Protein 1D1Q (pdb70)

Sequence (317 aa):
IEKPKISVAFIALGNFCRSPMAEAIFKHEVEKANLENRFNKIDSFGTSNYHVGESPDHRTVSICKQHGVKINHKGKQIKTKHFDEYDYIIGMDESNINNLKKIQPEGSKAKVCLFGDWNTNDGTVQTIIEDPWYGDIQDFEYNFKQITYFSKQFLKKELEKPKISVAFIALGNFCRSPMAEAIFKHEVEKANLENRFNKIDSFGTSNYHVGESPDHRTVSICKQHGVKINHKGKQIKTKHFDEYDYIIGMDESNINNLKKIQPEGSKAKVCLFGDWNTNDGTVQTIIEDPWYGDIQDFEYNFKQITYFSKQFLKKEL

Solvent-accessible surface area: 15532 Å² total; per-residue (Å²): 152,96,104,59,130,20,2,0,0,0,0,2,81,15,2,32,13,9,0,1,0,0,12,6,0,0,75,44,10,4,69,129,51,114,43,90,94,38,14,94,66,17,24,0,8,0,27,14,89,156,44,81,47,75,58,14,5,135,43,0,52,50,2,0,163,130,69,56,6,163,39,137,16,109,5,72,54,4,102,61,142,22,0,88,72,8,39,22,0,0,0,0,22,100,72,2,13,72,61,0,128,155,66,63,46,178,66,23,116,6,95,22,7,14,0,3,62,3,8,61,115,95,70,59,9,128,41,54,0,125,74,2,108,207,38,76,76,135,61,0,60,80,3,18,96,1,0,25,40,0,0,97,30,0,20,156,39,13,42,184,170,79,108,30,5,0,0,0,0,3,73,14,1,32,8,7,0,1,0,0,10,7,0,0,72,39,18,4,59,118,51,120,44,91,102,52,12,107,107,17,26,0,2,0,26,11,29,119,42,82,45,73,59,10,8,145,65,0,32,32,3,0,119,126,77,59,3,155,26,130,17,104,4,81,55,10,50,31,36,37,0,62,72,4,41,27,0,0,0,0,25,105,68,1,13,70,51,0,140,155,61,43,34,176,86,21,118,7,129,29,7,15,0,4,92,16,14,60,114,96,70,60,8,121,45,57,0,124,73,2,109,205,35,69,72,130,62,0,63,74,4,16,93,1,0,25,41,0,0,105,18,0,18,144,94,61,54

Organism: Saccharomyces cerevisiae (strain ATCC 204508 / S288c) (NCBI:txid559292)

Foldseek 3Di:
DVQAAFAEEEEEAWLAAQFLLLLQLLVVVCVVVVNPVNHDYGYYAYQDCVQAQHAHDVLSVVLCVVVVTDTGDGYHHDAQVCLQVGQEYEYQAVVRLVSCVVRHDPPHRYDYYHLLVLPPPPPPADSHLDDCVPPDSVSSNNSNVVSNRSSVSCVVPPD/DPAAFAEEEEEAWLAQQRQLLLQLLVVVCVVVVNVRNHDYGYYAYQDCNQAQCWHDVLSVVLCVVVVTDTTDGYHHDAQVVLQVGQEYEYQAVVRLVSCVVRHDPPRRYDYYHLLVLPPPPPPADSHLDDCVVHDSVSSNNSNVVSNVSSVSCVVPVD

InterPro domains:
  IPR017867 Protein-tyrosine phosphatase, low molecular weight [PR00719] (10-27)
  IPR017867 Protein-tyrosine phosphatase, low molecular weight [PR00719] (54-70)
  IPR017867 Protein-tyrosine phosphatase, low molecular weight [PR00719] (87-102)
  IPR017867 Protein-tyrosine phosphatase, low molecular weight [PR00719] (110-123)
  IPR017867 Protein-tyrosine phosphatase, low molecular weight [PR00719] (131-146)
  IPR023485 Phosphotyrosine protein phosphatase I [PF01451] (10-158)
  IPR023485 Phosphotyrosine protein phosphatase I [SM00226] (8-159)
  IPR036196 Phosphotyrosine protein phosphatase I superfamily [SSF52788] (6-158)
  IPR050438 Low Molecular Weight Phosphotyrosine Protein Phosphatase [PTHR11717] (1-159)

Secondary structure (DSSP, 8-state):
--SPPEEEEEEESSSSSHHHHHHHHHHHHHHHTT-GGGEEEEEEEESS-TTBTPPPPHHHHHHHHHTT------B-B--GGGGGT-SEEEESSHHHHHHHHHHPPTT-SPEEEEGGGG---SSSS-SS----TTS-HHHHHHHHHHHHHHHHHHHHHH-/--S-EEEEEEESSSSSHHHHHHHHHHHHHHHTT-GGGEEEEEEEESS-TTTTPPPPHHHHHHHHHTT--------B--TTHHHH-SEEEESSHHHHHHHHHHPPTT-S-EEEEGGGG---SSSS-S-----TTS-HHHHHHHHHHHHHHHHHHHHHH-

GO terms:
  GO:0004725 protein tyrosine phosphatase activity (F, IDA)
  GO:0006470 protein dephosphorylation (P, IDA)
  GO:0004725 protein tyrosine phosphatase activity (F, IMP)
  GO:0005634 nucleus (C, HDA)
  GO:0005737 cytoplasm (C, HDA)
  GO:0005737 cytoplasm (C, EXP)

B-factor: mean 19.57, std 9.09, range [7.12, 70.12]

Radius of gyration: 22.22 Å; Cα contacts (8 Å, |Δi|>4): 620; chains: 2; bounding box: 61×37×55 Å

CATH classification: 3.40.50.2300

Nearest PDB structures (foldseek):
  1d2a-assembly2_B  TM=1.002E+00  e=4.976E-33  Saccharomyces cerevisiae
  1d1p-assembly1_A  TM=1.002E+00  e=5.914E-32  Saccharomyces cerevisiae
  7kh8-assembly2_B  TM=9.350E-01  e=1.356E-17  Homo sapiens
  7cuy-assembly2_B  TM=9.555E-01  e=5.142E-17  Drosophila melanogaster
  3js5-assembly1_A  TM=9.525E-01  e=3.850E-15  Entamoeba histolytica HM-1:IMSS

Structure (mmCIF, N/CA/C/O backbone):
data_1D1Q
#
_entry.id   1D1Q
#
_cell.length_a   45.897
_cell.length_b   64.151
_cell.length_c   112.049
_cell.angle_alpha   90.00
_cell.angle_beta   90.00
_cell.angle_gamma   90.00
#
_symmetry.space_group_name_H-M   'P 21 21 21'
#
loop_
_entity.id
_entity.type
_entity.pdbx_description
1 polymer 'TYROSINE PHOSPHATASE (E.C.3.1.3.48)'
2 non-polymer '4-NITROPHENYL PHOSPHATE'
3 non-polymer 'PHOSPHATE ION'
4 non-polymer GLYCEROL
5 water water
#
loop_
_atom_site.group_PDB
_atom_site.id
_atom_site.type_symbol
_atom_site.label_atom_id
_atom_site.label_alt_id
_atom_site.label_comp_id
_atom_site.label_asym_id
_atom_site.label_entity_id
_atom_site.label_seq_id
_atom_site.pdbx_PDB_ins_code
_atom_site.Cartn_x
_atom_site.Cartn_y
_atom_site.Cartn_z
_atom_site.occupancy
_atom_site.B_iso_or_equiv
_atom_site.auth_seq_id
_atom_site.auth_comp_id
_atom_site.auth_asym_id
_atom_site.auth_atom_id
_atom_site.pdbx_PDB_model_num
ATOM 1 N N . ILE A 1 3 ? 35.495 10.690 30.708 1.00 43.72 2 ILE A N 1
ATOM 2 C CA . ILE A 1 3 ? 35.372 9.297 31.233 1.00 38.67 2 ILE A CA 1
ATOM 3 C C . ILE A 1 3 ? 34.914 8.363 30.111 1.00 39.27 2 ILE A C 1
ATOM 4 O O . ILE A 1 3 ? 34.238 8.780 29.157 1.00 40.59 2 ILE A O 1
ATOM 9 N N . GLU A 1 4 ? 35.311 7.100 30.226 1.00 37.20 3 GLU A N 1
ATOM 10 C CA . GLU A 1 4 ? 34.955 6.078 29.257 1.00 34.60 3 GLU A CA 1
ATOM 11 C C . GLU A 1 4 ? 33.668 5.372 29.675 1.00 34.68 3 GLU A C 1
ATOM 12 O O . GLU A 1 4 ? 33.032 4.708 28.862 1.00 36.04 3 GLU A O 1
ATOM 18 N N . LYS A 1 5 ? 33.298 5.513 30.949 1.00 31.36 4 LYS A N 1
ATOM 19 C CA . LYS A 1 5 ? 32.082 4.906 31.497 1.00 31.22 4 LYS A CA 1
ATOM 20 C C . LYS A 1 5 ? 31.182 6.005 32.057 1.00 29.90 4 LYS A C 1
ATOM 21 O O . LYS A 1 5 ? 30.998 6.102 33.274 1.00 27.75 4 LYS A O 1
ATOM 27 N N . PRO A 1 6 ? 30.579 6.828 31.169 1.00 31.17 5 PRO A N 1
ATOM 28 C CA . PRO A 1 6 ? 29.692 7.942 31.545 1.00 29.20 5 PRO A CA 1
ATOM 29 C C . PRO A 1 6 ? 28.419 7.449 32.238 1.00 23.99 5 PRO A C 1
ATOM 30 O O . PRO A 1 6 ? 28.004 6.314 32.024 1.00 24.77 5 PRO A O 1
ATOM 34 N N . LYS A 1 7 ? 27.832 8.274 33.101 1.00 22.38 6 LYS A N 1
ATOM 35 C CA . LYS A 1 7 ? 26.595 7.875 33.769 1.00 15.89 6 LYS A CA 1
ATOM 36 C C . LYS A 1 7 ? 25.503 8.012 32.717 1.00 19.15 6 LYS A C 1
ATOM 37 O O . LYS A 1 7 ? 25.381 9.043 32.062 1.00 22.30 6 LYS A O 1
ATOM 43 N N . ILE A 1 8 ? 24.722 6.958 32.570 1.00 19.11 7 ILE A N 1
ATOM 44 C CA . ILE A 1 8 ? 23.663 6.888 31.578 1.00 19.92 7 ILE A CA 1
ATOM 45 C C . ILE A 1 8 ? 22.310 7.415 32.088 1.00 19.84 7 ILE A C 1
ATOM 46 O O . ILE A 1 8 ? 21.990 7.267 33.265 1.00 17.16 7 ILE A O 1
ATOM 51 N N . SER A 1 9 ? 21.535 8.018 31.185 1.00 14.82 8 SER A N 1
ATOM 52 C CA . SER A 1 9 ? 20.195 8.487 31.500 1.00 15.11 8 SER A CA 1
ATOM 53 C C . SER A 1 9 ? 19.262 7.712 30.553 1.00 16.64 8 SER A C 1
ATOM 54 O O . SER A 1 9 ? 19.482 7.663 29.321 1.00 15.23 8 SER A O 1
ATOM 57 N N . VAL A 1 10 ? 18.229 7.110 31.144 1.00 14.59 9 VAL A N 1
ATOM 58 C CA . VAL A 1 10 ? 17.260 6.309 30.409 1.00 15.95 9 VAL A CA 1
ATOM 59 C C . VAL A 1 10 ? 15.820 6.747 30.713 1.00 16.81 9 VAL A C 1
ATOM 60 O O . VAL A 1 10 ? 15.438 6.948 31.882 1.00 14.50 9 VAL A O 1
ATOM 64 N N . ALA A 1 11 ? 15.024 6.891 29.658 1.00 11.91 10 ALA A N 1
ATOM 65 C CA . ALA A 1 11 ? 13.624 7.262 29.815 1.00 11.46 10 ALA A CA 1
ATOM 66 C C . ALA A 1 11 ? 12.767 6.192 29.104 1.00 12.31 10 ALA A C 1
ATOM 67 O O . ALA A 1 11 ? 12.974 5.890 27.898 1.00 13.05 10 ALA A O 1
ATOM 69 N N . PHE A 1 12 ? 11.828 5.593 29.844 1.00 11.47 11 PHE A N 1
ATOM 70 C CA . PHE A 1 12 ? 10.931 4.576 29.274 1.00 11.31 11 PHE A CA 1
ATOM 71 C C . PHE A 1 12 ? 9.624 5.265 28.852 1.00 12.85 11 PHE A C 1
ATOM 72 O O . PHE A 1 12 ? 9.030 6.039 29.617 1.00 9.96 11 PHE A O 1
ATOM 80 N N . ILE A 1 13 ? 9.177 4.971 27.635 1.00 9.89 12 ILE A N 1
ATOM 81 C CA . ILE A 1 13 ? 8.011 5.633 27.081 1.00 10.96 12 ILE A CA 1
ATOM 82 C C . ILE A 1 13 ? 6.885 4.701 26.661 1.00 8.87 12 ILE A C 1
ATOM 83 O O . ILE A 1 13 ? 7.113 3.663 26.039 1.00 11.53 12 ILE A O 1
ATOM 88 N N . ALA A 1 14 ? 5.657 5.083 26.986 1.00 10.19 13 ALA A N 1
ATOM 89 C CA . ALA A 1 14 ? 4.529 4.322 26.469 1.00 9.47 13 ALA A CA 1
ATOM 90 C C . ALA A 1 14 ? 3.501 5.394 26.047 1.00 11.27 13 ALA A C 1
ATOM 91 O O . ALA A 1 14 ? 3.870 6.553 25.786 1.00 10.85 13 ALA A O 1
ATOM 93 N N . LEU A 1 15 ? 2.222 5.046 25.954 1.00 11.37 14 LEU A N 1
ATOM 94 C CA . LEU A 1 15 ? 1.252 6.072 25.532 1.00 12.31 14 LEU A CA 1
ATOM 95 C C . LEU A 1 15 ? 0.775 6.913 26.727 1.00 14.02 14 LEU A C 1
ATOM 96 O O . LEU A 1 15 ? 0.911 8.139 26.720 1.00 13.49 14 LEU A O 1
ATOM 101 N N . GLY A 1 16 ? 0.241 6.251 27.759 1.00 12.87 15 GLY A N 1
ATOM 102 C CA . GLY A 1 16 ? -0.250 6.999 28.897 1.00 13.05 15 GLY A CA 1
ATOM 103 C C . GLY A 1 16 ? 0.678 7.204 30.091 1.00 13.67 15 GLY A C 1
ATOM 104 O O . GLY A 1 16 ? 0.364 8.062 30.917 1.00 14.18 15 GLY A O 1
ATOM 105 N N . ASN A 1 17 ? 1.815 6.484 30.171 1.00 12.92 16 ASN A N 1
ATOM 106 C CA . ASN A 1 17 ? 2.701 6.559 31.355 1.00 14.35 16 ASN A CA 1
ATOM 107 C C . ASN A 1 17 ? 1.787 6.204 32.538 1.00 13.06 16 ASN A C 1
ATOM 108 O O . ASN A 1 17 ? 1.728 6.920 33.551 1.00 10.14 16 ASN A O 1
ATOM 113 N N . PHE A 1 18 ? 1.085 5.082 32.393 1.00 10.77 17 PHE A N 1
ATOM 114 C CA . PHE A 1 18 ? 0.072 4.645 33.355 1.00 14.51 17 PHE A CA 1
ATOM 115 C C . PHE A 1 18 ? 0.162 3.136 33.581 1.00 13.81 17 PHE A C 1
ATOM 116 O O . PHE A 1 18 ? 0.095 2.687 34.717 1.00 15.47 17 PHE A O 1
ATOM 124 N N . CYS A 1 19 ? 0.307 2.355 32.505 1.00 12.28 18 CYS A N 1
ATOM 125 C CA . CYS A 1 19 ? 0.421 0.905 32.660 1.00 10.61 18 CYS A CA 1
ATOM 126 C C . CYS A 1 19 ? 1.860 0.437 32.469 1.00 11.53 18 CYS A C 1
ATOM 127 O O . CYS A 1 19 ? 2.562 0.134 33.418 1.00 10.57 18 CYS A O 1
ATOM 130 N N . ARG A 1 20 ? 2.316 0.419 31.230 1.00 8.41 19 ARG A N 1
ATOM 131 C CA . ARG A 1 20 ? 3.643 -0.129 30.980 1.00 10.54 19 ARG A CA 1
ATOM 132 C C . ARG A 1 20 ? 4.881 0.683 31.365 1.00 9.73 19 ARG A C 1
ATOM 133 O O . ARG A 1 20 ? 5.812 0.125 31.986 1.00 11.96 19 ARG A O 1
ATOM 141 N N . SER A 1 21 ? 4.938 1.964 30.999 1.00 8.70 20 SER A N 1
ATOM 142 C CA . SER A 1 21 ? 6.183 2.665 31.271 1.00 10.51 20 SER A CA 1
ATOM 143 C C . SER A 1 21 ? 6.514 2.839 32.765 1.00 11.35 20 SER A C 1
ATOM 144 O O . SER A 1 21 ? 7.698 2.749 33.131 1.00 8.59 20 SER A O 1
ATOM 147 N N . PRO A 1 22 ? 5.510 3.110 33.630 1.00 11.18 21 PRO A N 1
ATOM 148 C CA . PRO A 1 22 ? 5.851 3.232 35.064 1.00 10.16 21 PRO A CA 1
ATOM 149 C C . PRO A 1 22 ? 6.393 1.855 35.541 1.00 8.47 21 PRO A C 1
ATOM 150 O O . PRO A 1 22 ? 7.297 1.779 36.387 1.00 9.03 21 PRO A O 1
ATOM 154 N N . MET A 1 23 ? 5.837 0.764 35.005 1.00 8.59 22 MET A N 1
ATOM 155 C CA . MET A 1 23 ? 6.331 -0.567 35.366 1.00 10.31 22 MET A CA 1
ATOM 156 C C . MET A 1 23 ? 7.780 -0.763 34.868 1.00 12.56 22 MET A C 1
ATOM 157 O O . MET A 1 23 ? 8.629 -1.331 35.572 1.00 9.91 22 MET A O 1
ATOM 162 N N . ALA A 1 24 ? 8.051 -0.306 33.646 1.00 9.56 23 ALA A N 1
ATOM 163 C CA . ALA A 1 24 ? 9.392 -0.430 33.082 1.00 10.11 23 ALA A CA 1
ATOM 164 C C . ALA A 1 24 ? 10.401 0.326 33.963 1.00 9.24 23 ALA A C 1
ATOM 165 O O . ALA A 1 24 ? 11.461 -0.203 34.295 1.00 11.41 23 ALA A O 1
ATOM 167 N N . GLU A 1 25 ? 10.073 1.562 34.344 1.00 10.71 24 GLU A N 1
ATOM 168 C CA . GLU A 1 25 ? 10.946 2.358 35.192 1.00 11.73 24 GLU A CA 1
ATOM 169 C C . GLU A 1 25 ? 11.175 1.655 36.538 1.00 10.57 24 GLU A C 1
ATOM 170 O O . GLU A 1 25 ? 12.323 1.523 36.989 1.00 11.25 24 GLU A O 1
ATOM 176 N N . ALA A 1 26 ? 10.085 1.203 37.166 1.00 11.05 25 ALA A N 1
ATOM 177 C CA . ALA A 1 26 ? 10.163 0.548 38.484 1.00 12.49 25 ALA A CA 1
ATOM 178 C C . ALA A 1 26 ? 11.037 -0.704 38.440 1.00 12.87 25 ALA A C 1
ATOM 179 O O . ALA A 1 26 ? 11.946 -0.904 39.281 1.00 11.84 25 ALA A O 1
ATOM 181 N N . ILE A 1 27 ? 10.779 -1.548 37.455 1.00 10.48 26 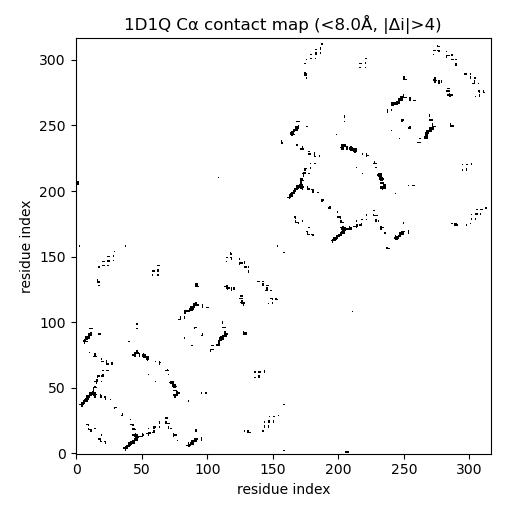ILE A N 1
ATOM 182 C CA . ILE A 1 27 ? 11.553 -2.779 37.329 1.00 13.60 26 ILE A CA 1
ATOM 183 C C . ILE A 1 27 ? 13.014 -2.487 36.994 1.00 11.71 26 ILE A C 1
ATOM 184 O O . ILE A 1 27 ? 13.929 -3.103 37.559 1.00 12.11 26 ILE A O 1
ATOM 189 N N . PHE A 1 28 ? 13.252 -1.560 36.070 1.00 12.44 27 PHE A N 1
ATOM 190 C CA . PHE A 1 28 ? 14.641 -1.269 35.689 1.00 11.54 27 PHE A CA 1
ATOM 191 C C . PHE A 1 28 ? 15.440 -0.744 36.909 1.00 12.79 27 PHE A C 1
ATOM 192 O O . PHE A 1 28 ? 16.586 -1.154 37.152 1.00 11.10 27 PHE A O 1
ATOM 200 N N . LYS A 1 29 ? 14.839 0.153 37.682 1.00 12.15 28 LYS A N 1
ATOM 201 C CA . LYS A 1 29 ? 15.528 0.677 38.873 1.00 13.24 28 LYS A CA 1
ATOM 202 C C . LYS A 1 29 ? 15.820 -0.471 39.821 1.00 14.32 28 LYS A C 1
ATOM 203 O O . LYS A 1 29 ? 16.899 -0.548 40.394 1.00 15.98 28 LYS A O 1
ATOM 209 N N . HIS A 1 30 ? 14.843 -1.361 39.983 1.00 12.85 29 HIS A N 1
ATOM 210 C CA . HIS A 1 30 ? 14.969 -2.538 40.851 1.00 15.28 29 HIS A CA 1
ATOM 211 C C . HIS A 1 30 ? 16.152 -3.408 40.376 1.00 13.96 29 HIS A C 1
ATOM 212 O O . HIS A 1 30 ? 16.964 -3.833 41.190 1.00 15.63 29 HIS A O 1
ATOM 219 N N . GLU A 1 31 ? 16.255 -3.673 39.070 1.00 10.09 30 GLU A N 1
ATOM 220 C CA . GLU A 1 31 ? 17.364 -4.483 38.550 1.00 12.80 30 GLU A CA 1
ATOM 221 C C . GLU A 1 31 ? 18.722 -3.787 38.697 1.00 15.80 30 GLU A C 1
ATOM 222 O O . GLU A 1 31 ? 19.751 -4.446 38.901 1.00 17.59 30 GLU A O 1
ATOM 228 N N . VAL A 1 32 ? 18.738 -2.463 38.579 1.00 15.57 31 VAL A N 1
ATOM 229 C CA . VAL A 1 32 ? 19.986 -1.705 38.731 1.00 15.31 31 VAL A CA 1
ATOM 230 C C . VAL A 1 32 ? 20.451 -1.866 40.192 1.00 15.85 31 VAL A C 1
ATOM 231 O O . VAL A 1 32 ? 21.624 -2.136 40.475 1.00 14.36 31 VAL A O 1
ATOM 235 N N . GLU A 1 33 ? 19.507 -1.748 41.115 1.00 15.72 32 GLU A N 1
ATOM 236 C CA . GLU A 1 33 ? 19.861 -1.868 42.527 1.00 18.37 32 GLU A CA 1
ATOM 237 C C . GLU A 1 33 ? 20.332 -3.271 42.870 1.00 20.08 32 GLU A C 1
ATOM 238 O O . GLU A 1 33 ? 21.314 -3.436 43.600 1.00 19.72 32 GLU A O 1
ATOM 244 N N . LYS A 1 34 ? 19.638 -4.287 42.363 1.00 17.56 33 LYS A N 1
ATOM 245 C CA . LYS A 1 34 ? 20.010 -5.669 42.656 1.00 22.50 33 LYS A CA 1
ATOM 246 C C . LYS A 1 34 ? 21.404 -5.972 42.154 1.00 22.46 33 LYS A C 1
ATOM 247 O O . LYS A 1 34 ? 22.118 -6.749 42.766 1.00 22.64 33 LYS A O 1
ATOM 253 N N . ALA A 1 35 ? 21.787 -5.357 41.035 1.00 20.29 34 ALA A N 1
ATOM 254 C CA . ALA A 1 35 ? 23.102 -5.606 40.455 1.00 18.41 34 ALA A CA 1
ATOM 255 C C . ALA A 1 35 ? 24.167 -4.616 40.944 1.00 17.31 34 ALA A C 1
ATOM 256 O O . ALA A 1 35 ? 25.298 -4.637 40.454 1.00 23.38 34 ALA A O 1
ATOM 258 N N . ASN A 1 36 ? 23.802 -3.758 41.885 1.00 17.46 35 ASN A N 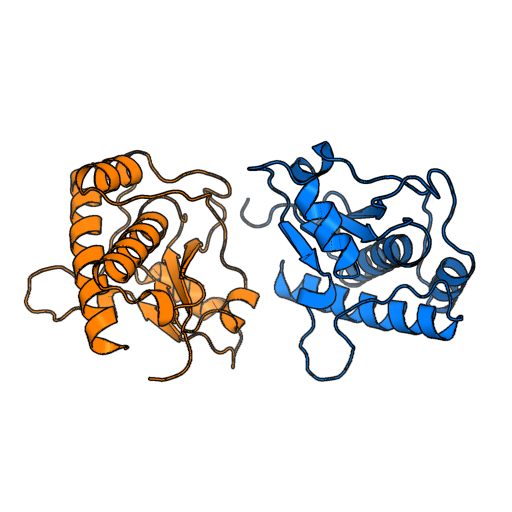1
ATOM 259 C CA . ASN A 1 36 ? 24.720 -2.761 42.427 1.00 21.49 35 ASN A CA 1
ATOM 260 C C . ASN A 1 36 ? 25.298 -1.860 41.321 1.00 22.16 35 ASN A C 1
ATOM 261 O O . ASN A 1 36 ? 26.483 -1.505 41.355 1.00 20.00 35 ASN A O 1
ATOM 266 N N . LEU A 1 37 ? 24.457 -1.479 40.352 1.00 19.20 36 LEU A N 1
ATOM 267 C CA . LEU A 1 37 ? 24.897 -0.617 39.250 1.00 17.90 36 LEU A CA 1
ATOM 268 C C . LEU A 1 37 ? 24.430 0.845 39.309 1.00 17.67 36 LEU A C 1
ATOM 269 O O . LEU A 1 37 ? 24.459 1.543 38.288 1.00 15.12 36 LEU A O 1
ATOM 274 N N . GLU A 1 38 ? 24.011 1.312 40.490 1.00 16.90 37 GLU A N 1
ATOM 275 C CA . GLU A 1 38 ? 23.540 2.706 40.650 1.00 17.71 37 GLU A CA 1
ATOM 276 C C . GLU A 1 38 ? 24.524 3.748 40.109 1.00 21.48 37 GLU A C 1
ATOM 277 O O . GLU A 1 38 ? 24.134 4.747 39.479 1.00 19.34 37 GLU A O 1
ATOM 283 N N . ASN A 1 39 ? 25.806 3.510 40.361 1.00 18.74 38 ASN A N 1
ATOM 284 C CA . ASN A 1 39 ? 26.885 4.400 39.926 1.00 24.26 38 ASN A CA 1
ATOM 285 C C . ASN A 1 39 ? 26.944 4.604 38.395 1.00 21.41 38 ASN A C 1
ATOM 286 O O . ASN A 1 39 ? 27.581 5.543 37.934 1.00 22.54 38 ASN A O 1
ATOM 291 N N . ARG A 1 40 ? 26.318 3.715 37.617 1.00 18.59 39 ARG A N 1
ATOM 292 C CA . ARG A 1 40 ? 26.346 3.808 36.157 1.00 20.55 39 ARG A CA 1
ATOM 293 C C . ARG A 1 40 ? 25.180 4.615 35.590 1.00 20.33 39 ARG A C 1
ATOM 294 O O . ARG A 1 40 ? 25.086 4.816 34.372 1.00 19.45 39 ARG A O 1
ATOM 302 N N . PHE A 1 41 ? 24.304 5.092 36.464 1.00 18.53 40 PHE A N 1
ATOM 303 C CA . PHE A 1 41 ? 23.136 5.842 36.002 1.00 20.54 40 PHE A CA 1
ATOM 304 C C . PHE A 1 41 ? 22.927 7.199 36.636 1.00 21.21 40 PHE A C 1
ATOM 305 O O . PHE A 1 41 ? 23.098 7.371 37.840 1.00 18.64 40 PHE A O 1
ATOM 313 N N . ASN A 1 42 ? 22.544 8.152 35.791 1.00 16.52 41 ASN A N 1
ATOM 314 C CA . ASN A 1 42 ? 22.233 9.499 36.221 1.00 19.66 41 ASN A CA 1
ATOM 315 C C . ASN A 1 42 ? 20.713 9.463 36.480 1.00 21.33 41 ASN A C 1
ATOM 316 O O . ASN A 1 42 ? 20.273 9.281 37.617 1.00 25.29 41 ASN A O 1
ATOM 321 N N . LYS A 1 43 ? 19.911 9.578 35.424 1.00 17.57 42 LYS A N 1
ATOM 322 C CA . LYS A 1 43 ? 18.454 9.577 35.561 1.00 18.13 42 LYS A CA 1
ATOM 323 C C . LYS A 1 43 ? 17.823 8.311 34.937 1.00 16.91 42 LYS A C 1
ATOM 324 O O . LYS A 1 43 ? 18.279 7.838 33.882 1.00 14.83 42 LYS A O 1
ATOM 330 N N . ILE A 1 44 ? 16.787 7.787 35.601 1.00 13.95 43 ILE A N 1
ATOM 331 C CA . ILE A 1 44 ? 15.994 6.677 35.087 1.00 14.34 43 ILE A CA 1
ATOM 332 C C . ILE A 1 44 ? 14.565 7.155 35.305 1.00 15.42 43 ILE A C 1
ATOM 333 O O . ILE A 1 44 ? 14.131 7.369 36.443 1.00 15.47 43 ILE A O 1
ATOM 338 N N . ASP A 1 45 ? 13.825 7.327 34.215 1.00 11.43 44 ASP A N 1
ATOM 339 C CA . ASP A 1 45 ? 12.475 7.859 34.334 1.00 12.62 44 ASP A CA 1
ATOM 340 C C . ASP A 1 45 ? 11.490 7.173 33.414 1.00 12.99 44 ASP A C 1
ATOM 341 O O . ASP A 1 45 ? 11.875 6.394 32.555 1.00 11.03 44 ASP A O 1
ATOM 346 N N . SER A 1 46 ? 10.215 7.513 33.590 1.00 11.61 45 SER A N 1
ATOM 347 C CA . SER A 1 46 ? 9.192 7.035 32.666 1.00 12.68 45 SER A CA 1
ATOM 348 C C . SER A 1 46 ? 8.274 8.227 32.312 1.00 12.83 45 SER A C 1
ATOM 349 O O . SER A 1 46 ? 8.064 9.162 33.114 1.00 12.25 45 SER A O 1
ATOM 352 N N . PHE A 1 47 ? 7.765 8.181 31.082 1.00 11.87 46 PHE A N 1
ATOM 353 C CA . PHE A 1 47 ? 6.905 9.213 30.524 1.00 9.76 46 PHE A CA 1
ATOM 354 C C . PHE A 1 47 ? 5.895 8.576 29.570 1.00 12.38 46 PHE A C 1
ATOM 355 O O . PHE A 1 47 ? 5.937 7.365 29.283 1.00 12.12 46 PHE A O 1
ATOM 363 N N . GLY A 1 48 ? 5.024 9.427 29.025 1.00 11.09 47 GLY A N 1
ATOM 364 C CA . GLY A 1 48 ? 4.068 8.952 28.038 1.00 9.73 47 GLY A CA 1
ATOM 365 C C . GLY A 1 48 ? 4.108 9.934 26.878 1.00 12.00 47 GLY A C 1
ATOM 366 O O . GLY A 1 48 ? 4.548 11.088 27.037 1.00 13.33 47 GLY A O 1
ATOM 367 N N . THR A 1 49 ? 3.683 9.513 25.702 1.00 10.55 48 THR A N 1
ATOM 368 C CA . THR A 1 49 ? 3.655 10.459 24.583 1.00 13.11 48 THR A CA 1
ATOM 369 C C . THR A 1 49 ? 2.459 11.401 24.794 1.00 11.85 48 THR A C 1
ATOM 370 O O . THR A 1 49 ? 2.495 12.559 24.411 1.00 14.12 48 THR A O 1
ATOM 374 N N . SER A 1 50 ? 1.405 10.899 25.429 1.00 12.67 49 SER A N 1
ATOM 375 C CA . SER A 1 50 ? 0.194 11.693 25.683 1.00 17.02 49 SER A CA 1
ATOM 376 C C . SER A 1 50 ? 0.223 12.335 27.063 1.00 19.05 49 SER A C 1
ATOM 377 O O . SER A 1 50 ? 1.095 12.041 27.880 1.00 17.99 49 SER A O 1
ATOM 380 N N . ASN A 1 51 ? -0.736 13.207 27.336 1.00 16.31 50 ASN A N 1
ATOM 381 C CA . ASN A 1 51 ? -0.800 13.823 28.669 1.00 16.23 50 ASN A CA 1
ATOM 382 C C . ASN A 1 51 ? -2.053 13.321 29.384 1.00 15.01 50 ASN A C 1
ATOM 383 O O . ASN A 1 51 ? -2.468 13.896 30.404 1.00 14.88 50 ASN A O 1
ATOM 388 N N . TYR A 1 52 ? -2.648 12.240 28.863 1.00 15.61 51 TYR A N 1
ATOM 389 C CA . TYR A 1 52 ? -3.891 11.675 29.436 1.00 16.32 51 TYR A CA 1
ATOM 390 C C . TYR A 1 52 ? -3.882 11.259 30.912 1.00 18.14 51 TYR A C 1
ATOM 391 O O . TYR A 1 52 ? -4.941 11.230 31.547 1.00 21.68 51 TYR A O 1
ATOM 400 N N . HIS A 1 53 ? -2.710 10.955 31.465 1.00 15.07 52 HIS A N 1
ATOM 401 C CA . HIS A 1 53 ? -2.625 10.541 32.858 1.00 15.53 52 HIS A CA 1
ATOM 402 C C . HIS A 1 53 ? -1.599 11.356 33.632 1.00 14.20 52 HIS A C 1
ATOM 403 O O . HIS A 1 53 ? -1.047 10.912 34.638 1.00 13.67 52 HIS A O 1
ATOM 410 N N . VAL A 1 54 ? -1.351 12.573 33.158 1.00 14.06 53 VAL A N 1
ATOM 411 C CA . VAL A 1 54 ? -0.395 13.440 33.808 1.00 15.67 53 VAL A CA 1
ATOM 412 C C . VAL A 1 54 ? -0.826 13.707 35.244 1.00 17.72 53 VAL A C 1
ATOM 413 O O . VAL A 1 54 ? -1.969 14.066 35.503 1.00 16.21 53 VAL A O 1
ATOM 417 N N . GLY A 1 55 ? 0.099 13.507 36.179 1.00 18.07 54 GLY A N 1
ATOM 418 C CA . GLY A 1 55 ? -0.198 13.750 37.573 1.00 17.55 54 GLY A CA 1
ATOM 419 C C . GLY A 1 55 ? -0.802 12.579 38.331 1.00 19.46 54 GLY A C 1
ATOM 420 O O . GLY A 1 55 ? -0.918 12.629 39.565 1.00 22.65 54 GLY A O 1
ATOM 421 N N . GLU A 1 56 ? -1.144 11.508 37.625 1.00 18.87 55 GLU A N 1
ATOM 422 C CA . GLU A 1 56 ? -1.766 10.330 38.256 1.00 18.56 55 GLU A CA 1
ATOM 423 C C . GLU A 1 56 ? -0.803 9.226 38.609 1.00 17.91 55 GLU A C 1
ATOM 424 O O . GLU A 1 56 ? 0.222 9.058 37.934 1.00 14.37 55 GLU A O 1
ATOM 430 N N . SER A 1 57 ? -1.143 8.473 39.664 1.00 16.52 56 SER A N 1
ATOM 431 C CA . SER A 1 57 ? -0.334 7.325 40.064 1.00 21.04 56 SER A CA 1
ATOM 432 C C . SER A 1 57 ? -0.615 6.241 39.001 1.00 18.44 56 SER A C 1
ATOM 433 O O . SER A 1 57 ? -1.623 6.306 38.290 1.00 15.93 56 SER A O 1
ATOM 436 N N . PRO A 1 58 ? 0.261 5.232 38.882 1.00 17.74 57 PRO A N 1
ATOM 437 C CA . PRO A 1 58 ? 0.049 4.178 37.871 1.00 15.44 57 PRO A CA 1
ATOM 438 C C . PRO A 1 58 ? -1.237 3.362 38.048 1.00 15.12 57 PRO A C 1
ATOM 439 O O . PRO A 1 58 ? -1.855 3.347 39.138 1.00 14.88 57 PRO A O 1
ATOM 443 N N . ASP A 1 59 ? -1.616 2.680 36.975 1.00 12.51 58 ASP A N 1
ATOM 444 C CA . ASP A 1 59 ? -2.798 1.823 36.955 1.00 13.79 58 ASP A CA 1
ATOM 445 C C . ASP A 1 59 ? -2.699 0.841 38.139 1.00 15.75 58 ASP A C 1
ATOM 446 O O . ASP A 1 59 ? -1.623 0.263 38.404 1.00 13.75 58 ASP A O 1
ATOM 451 N N . HIS A 1 60 ? -3.813 0.657 38.846 1.00 14.06 59 HIS A N 1
ATOM 452 C CA . HIS A 1 60 ? -3.806 -0.246 40.008 1.00 14.46 59 HIS A CA 1
ATOM 453 C C . HIS A 1 60 ? -3.257 -1.656 39.686 1.00 12.89 59 HIS A C 1
ATOM 454 O O . HIS A 1 60 ? -2.635 -2.297 40.546 1.00 14.61 59 HIS A O 1
ATOM 461 N N . ARG A 1 61 ? -3.434 -2.128 38.444 1.00 12.51 60 ARG A N 1
ATOM 462 C CA . ARG A 1 61 ? -2.935 -3.467 38.081 1.00 12.12 60 ARG A CA 1
ATOM 463 C C . ARG A 1 61 ? -1.398 -3.490 38.001 1.00 13.96 60 ARG A C 1
ATOM 464 O O . ARG A 1 61 ? -0.765 -4.476 38.407 1.00 10.92 60 ARG A O 1
ATOM 472 N N . THR A 1 62 ? -0.799 -2.408 37.491 1.00 11.78 61 THR A N 1
ATOM 473 C CA . THR A 1 62 ? 0.658 -2.311 37.432 1.00 12.71 61 THR A CA 1
ATOM 474 C C . THR A 1 62 ? 1.220 -2.262 38.864 1.00 15.93 61 THR A C 1
ATOM 475 O O . THR A 1 62 ? 2.223 -2.915 39.173 1.00 11.45 61 THR A O 1
ATOM 479 N N . VAL A 1 63 ? 0.554 -1.494 39.733 1.00 13.76 62 VAL A N 1
ATOM 480 C CA . VAL A 1 63 ? 0.971 -1.387 41.119 1.00 14.50 62 VAL A CA 1
ATOM 481 C C . VAL A 1 63 ? 0.835 -2.736 41.826 1.00 13.73 62 VAL A C 1
ATOM 482 O O . VAL A 1 63 ? 1.740 -3.161 42.561 1.00 13.52 62 VAL A O 1
ATOM 486 N N . SER A 1 64 ? -0.289 -3.420 41.602 1.00 12.78 63 SER A N 1
ATOM 487 C CA . SER A 1 64 ? -0.493 -4.729 42.226 1.00 13.99 63 SER A CA 1
ATOM 488 C C . SER A 1 64 ? 0.571 -5.743 41.778 1.00 16.62 63 SER A C 1
ATOM 489 O O . SER A 1 64 ? 1.081 -6.517 42.605 1.00 12.16 63 SER A O 1
ATOM 492 N N . ILE A 1 65 ? 0.906 -5.747 40.479 1.00 11.70 64 ILE A N 1
ATOM 493 C CA . ILE A 1 65 ? 1.923 -6.679 39.976 1.00 11.43 64 ILE A CA 1
ATOM 494 C C . ILE A 1 65 ? 3.287 -6.361 40.610 1.00 12.41 64 ILE A C 1
ATOM 495 O O . ILE A 1 65 ? 3.996 -7.262 41.064 1.00 12.14 64 ILE A O 1
ATOM 500 N N . CYS A 1 66 ? 3.649 -5.083 40.649 1.00 11.01 65 CYS A N 1
ATOM 501 C CA . CYS A 1 66 ? 4.923 -4.691 41.249 1.00 11.85 65 CYS A CA 1
ATOM 502 C C . CYS A 1 66 ? 4.988 -5.136 42.710 1.00 11.42 65 CYS A C 1
ATOM 503 O O . CYS A 1 66 ? 5.965 -5.717 43.136 1.00 10.47 65 CYS A O 1
ATOM 506 N N . LYS A 1 67 ? 3.921 -4.875 43.460 1.00 11.47 66 LYS A N 1
ATOM 507 C CA . LYS A 1 67 ? 3.857 -5.267 44.869 1.00 13.79 66 LYS A CA 1
ATOM 508 C C . LYS A 1 67 ? 3.985 -6.796 45.021 1.00 13.74 66 LYS A C 1
ATOM 509 O O . LYS A 1 67 ? 4.667 -7.289 45.934 1.00 13.42 66 LYS A O 1
ATOM 515 N N . GLN A 1 68 ? 3.335 -7.550 44.132 1.00 12.66 67 GLN A N 1
ATOM 516 C CA . GLN A 1 68 ? 3.394 -9.013 44.196 1.00 14.97 67 GLN A CA 1
ATOM 517 C C . GLN A 1 68 ? 4.842 -9.511 44.047 1.00 15.36 67 GLN A C 1
ATOM 518 O O . GLN A 1 68 ? 5.222 -10.517 44.654 1.00 17.30 67 GLN A O 1
ATOM 524 N N . HIS A 1 69 ? 5.660 -8.798 43.273 1.00 11.20 68 HIS A N 1
ATOM 525 C CA . HIS A 1 69 ? 7.055 -9.202 43.034 1.00 10.70 68 HIS A CA 1
ATOM 526 C C . HIS A 1 69 ? 8.038 -8.477 43.995 1.00 14.07 68 HIS A C 1
ATOM 527 O O . HIS A 1 69 ? 9.247 -8.626 43.874 1.00 12.93 68 HIS A O 1
ATOM 534 N N . GLY A 1 70 ? 7.516 -7.685 44.930 1.00 12.63 69 GLY A N 1
ATOM 535 C CA . GLY A 1 70 ? 8.395 -6.972 45.843 1.00 14.62 69 GLY A CA 1
ATOM 536 C C . GLY A 1 70 ? 9.161 -5.833 45.170 1.00 17.78 69 GLY A C 1
ATOM 537 O O . GLY A 1 70 ? 10.275 -5.485 45.576 1.00 17.48 69 GLY A O 1
ATOM 538 N N . VAL A 1 71 ? 8.578 -5.255 44.123 1.00 14.66 70 VAL A N 1
ATOM 539 C CA . VAL A 1 71 ? 9.212 -4.144 43.402 1.00 14.52 70 VAL A CA 1
ATOM 540 C C . VAL A 1 71 ? 8.542 -2.809 43.775 1.00 12.55 70 VAL A C 1
ATOM 541 O O . VAL A 1 71 ? 7.329 -2.636 43.566 1.00 11.26 70 VAL A O 1
ATOM 545 N N . LYS A 1 72 ? 9.327 -1.898 44.368 1.00 14.37 71 LYS A N 1
ATOM 546 C CA . LYS A 1 72 ? 8.848 -0.562 44.751 1.00 17.42 71 LYS A CA 1
ATOM 547 C C . LYS A 1 72 ? 8.471 0.254 43.503 1.00 16.67 71 LYS A C 1
ATOM 548 O O . LYS A 1 72 ? 9.190 0.232 42.494 1.00 14.95 71 LYS A O 1
ATOM 554 N N . ILE A 1 73 ? 7.367 0.984 43.599 1.00 14.85 72 ILE A N 1
ATOM 555 C CA . ILE A 1 73 ? 6.913 1.844 42.504 1.00 14.63 72 ILE A CA 1
ATOM 556 C C . ILE A 1 73 ? 6.255 3.094 43.079 1.00 17.33 72 ILE A C 1
ATOM 557 O O . ILE A 1 73 ? 5.375 3.001 43.951 1.00 17.11 72 ILE A O 1
ATOM 562 N N . ASN A 1 74 ? 6.698 4.264 42.631 1.00 13.61 73 ASN A N 1
ATOM 563 C CA . ASN A 1 74 ? 6.133 5.536 43.130 1.00 15.05 73 ASN A CA 1
ATOM 564 C C . ASN A 1 74 ? 6.312 6.453 41.963 1.00 16.36 73 ASN A C 1
ATOM 565 O O . ASN A 1 74 ? 7.458 6.75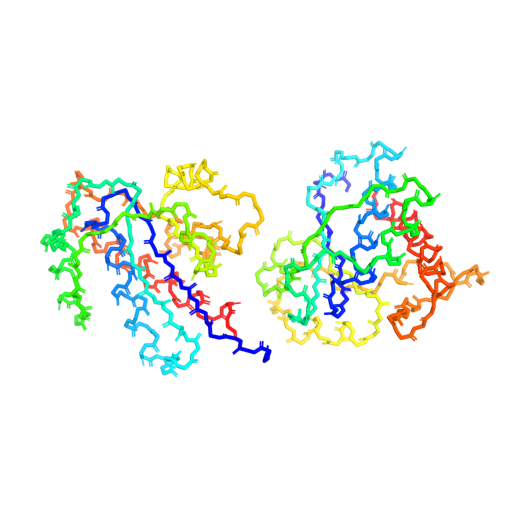3 41.616 1.00 18.20 73 ASN A O 1
ATOM 570 N N . HIS A 1 75 ? 5.207 6.881 41.348 1.00 17.97 74 HIS A N 1
ATOM 571 C CA . HIS A 1 75 ? 5.295 7.697 40.126 1.00 16.53 74 HIS A CA 1
ATOM 572 C C . HIS A 1 75 ? 4.034 8.504 39.843 1.00 15.43 74 HIS A C 1
ATOM 573 O O . HIS A 1 75 ? 2.931 8.086 40.181 1.00 15.88 74 HIS A O 1
ATOM 580 N N . LYS A 1 76 ? 4.209 9.656 39.213 1.00 12.88 75 LYS A N 1
ATOM 581 C CA . LYS A 1 76 ? 3.083 10.490 38.801 1.00 16.35 75 LYS A CA 1
ATOM 582 C C . LYS A 1 76 ? 3.268 10.666 37.298 1.00 13.24 75 LYS A C 1
ATOM 583 O O . LYS A 1 76 ? 4.368 10.974 36.837 1.00 14.04 75 LYS A O 1
ATOM 589 N N . GLY A 1 77 ? 2.206 10.437 36.546 1.00 12.51 76 GLY A N 1
ATOM 590 C CA . GLY A 1 77 ? 2.284 10.571 35.103 1.00 14.75 76 GLY A CA 1
ATOM 591 C C . GLY A 1 77 ? 2.920 11.846 34.593 1.00 14.97 76 GLY A C 1
ATOM 592 O O . GLY A 1 77 ? 2.682 12.938 35.109 1.00 12.45 76 GLY A O 1
ATOM 593 N N . LYS A 1 78 ? 3.763 11.714 33.574 1.00 14.81 77 LYS A N 1
ATOM 594 C CA . LYS A 1 78 ? 4.371 12.892 32.953 1.00 14.92 77 LYS A CA 1
ATOM 595 C C . LYS A 1 78 ? 4.573 12.631 31.460 1.00 13.69 77 LYS A C 1
ATOM 596 O O . LYS A 1 78 ? 4.767 11.487 31.041 1.00 10.45 77 LYS A O 1
ATOM 602 N N . GLN A 1 79 ? 4.546 13.710 30.683 1.00 13.55 78 GLN A N 1
ATOM 603 C CA . GLN A 1 79 ? 4.643 13.650 29.231 1.00 14.92 78 GLN A CA 1
ATOM 604 C C . GLN A 1 79 ? 6.041 13.909 28.658 1.00 15.40 78 GLN A C 1
ATOM 605 O O . GLN A 1 79 ? 6.686 14.878 29.031 1.00 17.13 78 GLN A O 1
ATOM 611 N N . ILE A 1 80 ? 6.498 13.054 27.742 1.00 16.76 79 ILE A N 1
ATOM 612 C CA . ILE A 1 80 ? 7.812 13.254 27.111 1.00 17.21 79 ILE A CA 1
ATOM 613 C C . ILE A 1 80 ? 7.711 14.425 26.129 1.00 17.45 79 ILE A C 1
ATOM 614 O O . ILE A 1 80 ? 6.696 14.578 25.442 1.00 17.04 79 ILE A O 1
ATOM 619 N N . LYS A 1 81 ? 8.766 15.247 26.081 1.00 14.90 80 LYS A N 1
ATOM 620 C CA . LYS A 1 81 ? 8.808 16.427 25.210 1.00 16.52 80 LYS A CA 1
ATOM 621 C C . LYS A 1 81 ? 10.043 16.455 24.333 1.00 13.57 80 LYS A C 1
ATOM 622 O O . LYS A 1 81 ? 11.049 15.808 24.615 1.00 14.64 80 LYS A O 1
ATOM 628 N N . THR A 1 82 ? 9.985 17.247 23.280 1.00 20.22 81 THR A N 1
ATOM 629 C CA . THR A 1 82 ? 11.114 17.342 22.377 1.00 17.35 81 THR A CA 1
ATOM 630 C C . THR A 1 82 ? 12.409 17.704 23.090 1.00 12.81 81 THR A C 1
ATOM 631 O O . THR A 1 82 ? 13.453 17.161 22.760 1.00 15.53 81 THR A O 1
ATOM 635 N N . LYS A 1 83 ? 12.341 18.572 24.086 1.00 13.26 82 LYS A N 1
ATOM 636 C CA . LYS A 1 83 ? 13.551 18.964 24.800 1.00 17.45 82 LYS A CA 1
ATOM 637 C C . LYS A 1 83 ? 14.238 17.802 25.528 1.00 19.08 82 LYS A C 1
ATOM 638 O O . LYS A 1 83 ? 15.463 17.816 25.738 1.00 16.92 82 LYS A O 1
ATOM 644 N N . HIS A 1 84 ? 13.456 16.797 25.917 1.00 15.98 83 HIS A N 1
ATOM 645 C CA . HIS A 1 84 ? 14.021 15.644 26.639 1.00 12.90 83 HIS A CA 1
ATOM 646 C C . HIS A 1 84 ? 14.984 14.817 25.795 1.00 15.01 83 HIS A C 1
ATOM 647 O O . HIS A 1 84 ? 15.802 14.059 26.330 1.00 16.30 83 HIS A O 1
ATOM 654 N N . PHE A 1 85 ? 14.892 14.961 24.476 1.00 13.94 84 PHE A N 1
ATOM 655 C CA . PHE A 1 85 ? 15.759 14.189 23.604 1.00 16.59 84 PHE A CA 1
ATOM 656 C C . PHE A 1 85 ? 17.216 14.587 23.765 1.00 17.67 84 PHE A C 1
ATOM 657 O O . PHE A 1 85 ? 18.100 13.881 23.290 1.00 21.09 84 PHE A O 1
ATOM 665 N N . ASP A 1 86 ? 17.481 15.703 24.434 1.00 18.70 85 ASP A N 1
ATOM 666 C CA . ASP A 1 86 ? 18.883 16.051 24.661 1.00 23.48 85 ASP A CA 1
ATOM 667 C C . ASP A 1 86 ? 19.291 15.823 26.106 1.00 20.38 85 ASP A C 1
ATOM 668 O O . ASP A 1 86 ? 20.437 16.108 26.481 1.00 20.64 85 ASP A O 1
ATOM 673 N N . GLU A 1 87 ? 18.371 15.276 26.903 1.00 17.51 86 GLU A N 1
ATOM 674 C CA . GLU A 1 87 ? 18.614 15.023 28.322 1.00 15.58 86 GLU A CA 1
ATOM 675 C C . GLU A 1 87 ? 18.724 13.519 28.667 1.00 15.52 86 GLU A C 1
ATOM 676 O O . GLU A 1 87 ? 19.051 13.150 29.797 1.00 13.97 86 GLU A O 1
ATOM 682 N N . TYR A 1 88 ? 18.451 12.650 27.704 1.00 13.78 87 TYR A N 1
ATOM 683 C CA . TYR A 1 88 ? 18.536 11.222 27.950 1.00 15.22 87 TYR A CA 1
ATOM 684 C C . TYR A 1 88 ? 19.355 10.541 26.885 1.00 17.39 87 TYR A C 1
ATOM 685 O O . TYR A 1 88 ? 19.339 10.950 25.722 1.00 14.88 87 TYR A O 1
ATOM 694 N N . ASP A 1 89 ? 20.072 9.489 27.273 1.00 14.18 88 ASP A N 1
ATOM 695 C CA . ASP A 1 89 ? 20.893 8.763 26.312 1.00 16.38 88 ASP A CA 1
ATOM 696 C C . ASP A 1 89 ? 20.054 7.750 25.547 1.00 16.86 88 ASP A C 1
ATOM 697 O O . ASP A 1 89 ? 20.326 7.478 24.386 1.00 14.96 88 ASP A O 1
ATOM 702 N N . TYR A 1 90 ? 19.026 7.200 26.218 1.00 13.55 89 TYR A N 1
ATOM 703 C CA . TYR A 1 90 ? 18.142 6.223 25.591 1.00 11.82 89 TYR A CA 1
ATOM 704 C C . TYR A 1 90 ? 16.697 6.629 25.875 1.00 14.14 89 TYR A C 1
ATOM 705 O O . TYR A 1 90 ? 16.354 6.955 27.022 1.00 12.74 89 TYR A O 1
ATOM 714 N N . ILE A 1 91 ? 15.874 6.618 24.834 1.00 13.15 90 ILE A N 1
ATOM 715 C CA . ILE A 1 91 ? 14.434 6.918 24.966 1.00 13.03 90 ILE A CA 1
ATOM 716 C C . ILE A 1 91 ? 13.839 5.658 24.350 1.00 15.25 90 ILE A C 1
ATOM 717 O O . ILE A 1 91 ? 13.854 5.438 23.125 1.00 12.25 90 ILE A O 1
ATOM 722 N N . ILE A 1 92 ? 13.392 4.808 25.270 1.00 11.95 91 ILE A N 1
ATOM 723 C CA . ILE A 1 92 ? 12.920 3.473 25.018 1.00 11.69 91 ILE A CA 1
ATOM 724 C C . ILE A 1 92 ? 11.399 3.272 25.037 1.00 14.02 91 ILE A C 1
ATOM 725 O O . ILE A 1 92 ? 10.764 3.343 26.103 1.00 11.73 91 ILE A O 1
ATOM 730 N N . GLY A 1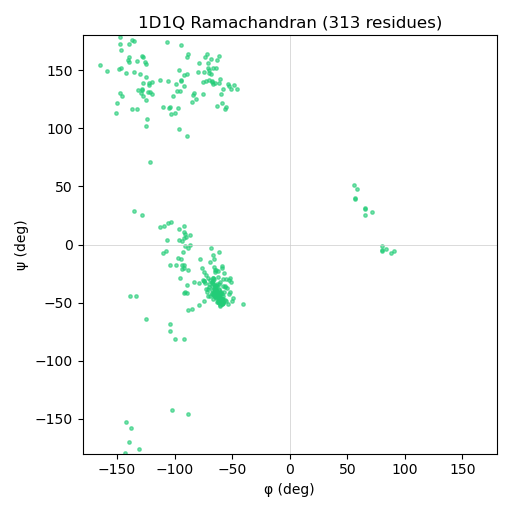 93 ? 10.841 2.969 23.868 1.00 11.82 92 GLY A N 1
ATOM 731 C CA . GLY A 1 93 ? 9.404 2.741 23.748 1.00 10.11 92 GLY A CA 1
ATOM 732 C C . GLY A 1 93 ? 8.994 1.286 23.995 1.00 13.82 92 GLY A C 1
ATOM 733 O O . GLY A 1 93 ? 9.829 0.359 23.980 1.00 11.15 92 GLY A O 1
ATOM 734 N N . MET A 1 94 ? 7.697 1.075 24.226 1.00 9.17 93 MET A N 1
ATOM 735 C CA . MET A 1 94 ? 7.169 -0.267 24.508 1.00 11.55 93 MET A CA 1
ATOM 736 C C . MET A 1 94 ? 6.761 -1.002 23.215 1.00 11.79 93 MET A C 1
ATOM 737 O O . MET A 1 94 ? 7.018 -2.196 23.077 1.00 12.58 93 MET A O 1
ATOM 742 N N . ASP A 1 95 ? 6.114 -0.285 22.293 1.00 11.61 94 ASP A N 1
ATOM 743 C CA . ASP A 1 95 ? 5.651 -0.878 21.026 1.00 10.74 94 ASP A CA 1
ATOM 744 C C . ASP A 1 95 ? 5.944 0.060 19.843 1.00 11.37 94 ASP A C 1
ATOM 745 O O . ASP A 1 95 ? 6.422 1.175 20.040 1.00 11.53 94 ASP A O 1
ATOM 750 N N . GLU A 1 96 ? 5.652 -0.378 18.618 1.00 12.03 95 GLU A N 1
ATOM 751 C CA . GLU A 1 96 ? 5.984 0.443 17.455 1.00 13.77 95 GLU A CA 1
ATOM 752 C C . GLU A 1 96 ? 5.219 1.755 17.331 1.00 12.06 95 GLU A C 1
ATOM 753 O O . GLU A 1 96 ? 5.732 2.718 16.773 1.00 11.96 95 GLU A O 1
ATOM 759 N N . SER A 1 97 ? 3.999 1.796 17.854 1.00 12.13 96 SER A N 1
ATOM 760 C CA . SER A 1 97 ? 3.231 3.026 17.783 1.00 11.62 96 SER A CA 1
ATOM 761 C C . SER A 1 97 ? 3.937 4.092 18.616 1.00 12.75 96 SER A C 1
ATOM 762 O O . SER A 1 97 ? 3.949 5.261 18.241 1.00 13.22 96 SER A O 1
ATOM 765 N N . ASN A 1 98 ? 4.551 3.686 19.741 1.00 11.24 97 ASN A N 1
ATOM 766 C CA . ASN A 1 98 ? 5.305 4.625 20.586 1.00 12.46 97 ASN A CA 1
ATOM 767 C C . ASN A 1 98 ? 6.505 5.152 19.769 1.00 13.05 97 ASN A C 1
ATOM 768 O O . ASN A 1 98 ? 6.779 6.356 19.765 1.00 11.02 97 ASN A O 1
ATOM 773 N N . ILE A 1 99 ? 7.208 4.236 19.096 1.00 11.76 98 ILE A N 1
ATOM 774 C CA . ILE A 1 99 ? 8.374 4.591 18.294 1.00 8.86 98 ILE A CA 1
ATOM 775 C C . ILE A 1 99 ? 7.996 5.610 17.212 1.00 14.06 98 ILE A C 1
ATOM 776 O O . ILE A 1 99 ? 8.678 6.632 17.034 1.00 12.35 98 ILE A O 1
ATOM 781 N N . ASN A 1 100 ? 6.899 5.337 16.505 1.00 12.61 99 ASN A N 1
ATOM 782 C CA . ASN A 1 100 ? 6.443 6.244 15.456 1.00 13.70 99 ASN A CA 1
ATOM 783 C C . ASN A 1 100 ? 6.300 7.678 16.012 1.00 12.67 99 ASN A C 1
ATOM 784 O O . ASN A 1 100 ? 6.824 8.653 15.433 1.00 11.51 99 ASN A O 1
ATOM 789 N N . ASN A 1 101 ? 5.591 7.820 17.132 1.00 11.35 100 ASN A N 1
ATOM 790 C CA . ASN A 1 101 ? 5.402 9.138 17.706 1.00 14.86 100 ASN A CA 1
ATOM 791 C C . ASN A 1 101 ? 6.702 9.823 18.179 1.00 15.49 100 ASN A C 1
ATOM 792 O O . ASN A 1 101 ? 6.887 11.047 18.016 1.00 13.24 100 ASN A O 1
ATOM 797 N N . LEU A 1 102 ? 7.580 9.040 18.792 1.00 14.50 101 LEU A N 1
ATOM 798 C CA . LEU A 1 102 ? 8.842 9.584 19.277 1.00 13.27 101 LEU A CA 1
ATOM 799 C C . LEU A 1 102 ? 9.708 10.109 18.131 1.00 12.29 101 LEU A C 1
ATOM 800 O O . LEU A 1 102 ? 10.325 11.161 18.251 1.00 13.17 101 LEU A O 1
ATOM 805 N N . LYS A 1 103 ? 9.764 9.362 17.032 1.00 14.29 102 LYS A N 1
ATOM 806 C CA . LYS A 1 103 ? 10.571 9.754 15.888 1.00 12.86 102 LYS A CA 1
ATOM 807 C C . LYS A 1 103 ? 10.041 11.036 15.242 1.00 15.92 102 LYS A C 1
ATOM 808 O O . LYS A 1 103 ? 10.810 11.843 14.699 1.00 14.10 102 LYS A O 1
ATOM 814 N N . LYS A 1 104 ? 8.732 11.249 15.339 1.00 14.73 103 LYS A N 1
ATOM 815 C CA . LYS A 1 104 ? 8.134 12.450 14.762 1.00 16.93 103 LYS A CA 1
ATOM 816 C C . LYS A 1 104 ? 8.388 13.705 15.603 1.00 16.94 103 LYS A C 1
ATOM 817 O O . LYS A 1 104 ? 8.266 14.816 15.100 1.00 17.38 103 LYS A O 1
ATOM 823 N N . ILE A 1 105 ? 8.710 13.553 16.883 1.00 14.88 104 ILE A N 1
ATOM 824 C CA . ILE A 1 105 ? 8.990 14.752 17.675 1.00 19.13 104 ILE A CA 1
ATOM 825 C C . ILE A 1 105 ? 10.476 14.894 17.985 1.00 18.46 104 ILE A C 1
ATOM 826 O O . ILE A 1 105 ? 10.904 15.915 18.540 1.00 18.63 104 ILE A O 1
ATOM 831 N N . GLN A 1 106 ? 11.251 13.875 17.607 1.00 17.59 105 GLN A N 1
ATOM 832 C CA . GLN A 1 106 ? 12.705 13.840 17.824 1.00 18.84 105 GLN A CA 1
ATOM 833 C C . GLN A 1 106 ? 13.424 14.956 17.059 1.00 20.30 105 GLN A C 1
ATOM 834 O O . GLN A 1 106 ? 13.368 15.012 15.823 1.00 23.09 105 GLN A O 1
ATOM 840 N N . PRO A 1 107 ? 14.116 15.847 17.774 1.00 23.70 106 PRO A N 1
ATOM 841 C CA . PRO A 1 107 ? 14.804 16.910 17.031 1.00 26.17 106 PRO A CA 1
ATOM 842 C C . PRO A 1 107 ? 16.037 16.347 16.357 1.00 27.22 106 PRO A C 1
ATOM 843 O O . PRO A 1 107 ? 16.673 15.409 16.855 1.00 23.69 106 PRO A O 1
ATOM 847 N N . GLU A 1 108 ? 16.384 16.914 15.212 1.00 31.89 107 GLU A N 1
ATOM 848 C CA . GLU A 1 108 ? 17.563 16.452 14.498 1.00 33.62 107 GLU A CA 1
ATOM 849 C C . GLU A 1 108 ? 18.800 16.776 15.319 1.00 31.89 107 GLU A C 1
ATOM 850 O O . GLU A 1 108 ? 18.893 17.854 15.905 1.00 32.21 107 GLU A O 1
ATOM 856 N N . GLY A 1 109 ? 19.735 15.834 15.382 1.00 31.97 108 GLY A N 1
ATOM 857 C CA . GLY A 1 109 ? 20.963 16.055 16.127 1.00 34.91 108 GLY A CA 1
ATOM 858 C C . GLY A 1 109 ? 20.917 15.873 17.637 1.00 37.97 108 GLY A C 1
ATOM 859 O O . GLY A 1 109 ? 21.940 16.032 18.306 1.00 39.65 108 GLY A O 1
ATOM 860 N N . SER A 1 110 ? 19.753 15.551 18.194 1.00 34.11 109 SER A N 1
ATOM 861 C CA . SER A 1 110 ? 19.668 15.368 19.636 1.00 31.07 109 SER A CA 1
ATOM 862 C C . SER A 1 110 ? 20.398 14.075 19.982 1.00 26.21 109 SER A C 1
ATOM 863 O O . SER A 1 110 ? 20.479 13.162 19.158 1.00 26.12 109 SER A O 1
ATOM 866 N N . LYS A 1 111 ? 20.931 14.009 21.200 1.00 24.32 110 LYS A N 1
ATOM 867 C CA . LYS A 1 111 ? 21.699 12.850 21.645 1.00 23.86 110 LYS A CA 1
ATOM 868 C C . LYS A 1 111 ? 20.971 11.522 21.915 1.00 24.59 110 LYS A C 1
ATOM 869 O O . LYS A 1 111 ? 21.557 10.458 21.745 1.00 25.13 110 LYS A O 1
ATOM 875 N N . ALA A 1 112 ? 19.699 11.573 22.311 1.00 19.43 111 ALA A N 1
ATOM 876 C CA . ALA A 1 112 ? 18.984 10.353 22.633 1.00 16.78 111 ALA A CA 1
ATOM 877 C C . ALA A 1 112 ? 18.830 9.360 21.510 1.00 18.80 111 ALA A C 1
ATOM 878 O O . ALA A 1 112 ? 18.579 9.728 20.354 1.00 20.33 111 ALA A O 1
ATOM 880 N N . LYS A 1 113 ? 18.991 8.085 21.855 1.00 19.46 112 LYS A N 1
ATOM 881 C CA . LYS A 1 113 ? 18.780 7.018 20.899 1.00 17.48 112 LYS A CA 1
ATOM 882 C C . LYS A 1 113 ? 17.351 6.522 21.140 1.00 18.68 112 LYS A C 1
ATOM 883 O O . LYS A 1 113 ? 17.044 6.036 22.220 1.00 15.60 112 LYS A O 1
ATOM 889 N N . VAL A 1 114 ? 16.478 6.656 20.148 1.00 17.79 113 VAL A N 1
ATOM 890 C CA . VAL A 1 114 ? 15.117 6.161 20.293 1.00 14.89 113 VAL A CA 1
ATOM 891 C C . VAL A 1 114 ? 15.147 4.675 19.922 1.00 18.80 113 VAL A C 1
ATOM 892 O O . VAL A 1 114 ? 15.585 4.307 18.826 1.00 16.45 113 VAL A O 1
ATOM 896 N N . CYS A 1 115 ? 14.721 3.811 20.831 1.00 14.13 114 CYS A N 1
ATOM 897 C CA . CYS A 1 115 ? 14.669 2.381 20.538 1.00 18.94 114 CYS A CA 1
ATOM 898 C C . CYS A 1 115 ? 13.506 1.704 21.232 1.00 15.55 114 CYS A C 1
ATOM 899 O O . CYS A 1 115 ? 12.852 2.278 22.109 1.00 14.43 114 CYS A O 1
ATOM 902 N N . LEU A 1 116 ? 13.261 0.474 20.802 1.00 16.34 115 LEU A N 1
ATOM 903 C CA . LEU A 1 116 ? 12.207 -0.370 21.340 1.00 16.44 115 LEU A CA 1
ATOM 904 C C . LEU A 1 116 ? 12.911 -1.152 22.448 1.00 15.89 115 LEU A C 1
ATOM 905 O O . LEU A 1 116 ? 14.052 -1.620 22.269 1.00 17.35 115 LEU A O 1
ATOM 910 N N . PHE A 1 117 ? 12.265 -1.282 23.597 1.00 11.76 116 PHE A N 1
ATOM 911 C CA . PHE A 1 117 ? 12.866 -2.042 24.677 1.00 12.47 116 PHE A CA 1
ATOM 912 C C . PHE A 1 117 ? 13.188 -3.455 24.186 1.00 12.91 116 PHE A C 1
ATOM 913 O O . PHE A 1 117 ? 14.214 -4.036 24.573 1.00 14.55 116 PHE A O 1
ATOM 921 N N . GLY A 1 118 ? 12.323 -3.987 23.321 1.00 11.69 117 GLY A N 1
ATOM 922 C CA . GLY A 1 118 ? 12.521 -5.329 22.786 1.00 15.64 117 GLY A CA 1
ATOM 923 C C . GLY A 1 118 ? 13.719 -5.476 21.850 1.00 15.05 117 GLY A C 1
ATOM 924 O O . GLY A 1 118 ? 14.006 -6.577 21.361 1.00 14.46 117 GLY A O 1
ATOM 925 N N . ASP A 1 119 ? 14.405 -4.371 21.573 1.00 14.05 118 ASP A N 1
ATOM 926 C CA . ASP A 1 119 ? 15.590 -4.448 20.730 1.00 16.38 118 ASP A CA 1
ATOM 927 C C . ASP A 1 119 ? 16.621 -5.280 21.505 1.00 16.58 118 ASP A C 1
ATOM 928 O O . ASP A 1 119 ? 17.531 -5.857 20.907 1.00 17.21 118 ASP A O 1
ATOM 933 N N . TRP A 1 120 ? 16.477 -5.357 22.830 1.00 13.49 119 TRP A N 1
ATOM 934 C CA . TRP A 1 120 ? 17.415 -6.129 23.644 1.00 13.77 119 TRP A CA 1
ATOM 935 C C . TRP A 1 120 ? 16.979 -7.577 23.832 1.00 16.00 119 TRP A C 1
ATOM 936 O O . TRP A 1 120 ? 17.561 -8.309 24.632 1.00 16.53 119 TRP A O 1
ATOM 947 N N . ASN A 1 121 ? 15.942 -7.991 23.102 1.00 15.48 120 ASN A N 1
ATOM 948 C CA . ASN A 1 121 ? 15.477 -9.376 23.153 1.00 19.06 120 ASN A CA 1
ATOM 949 C C . ASN A 1 121 ? 16.594 -10.246 22.546 1.00 19.47 120 ASN A C 1
ATOM 950 O O . ASN A 1 121 ? 17.361 -9.783 21.704 1.00 19.60 120 ASN A O 1
ATOM 955 N N . THR A 1 122 ? 16.679 -11.493 22.984 1.00 21.05 121 THR A N 1
ATOM 956 C CA . THR A 1 122 ? 17.668 -12.431 22.456 1.00 24.63 121 THR A CA 1
ATOM 957 C C . THR A 1 122 ? 16.992 -13.192 21.328 1.00 25.46 121 THR A C 1
ATOM 958 O O . THR A 1 122 ? 17.655 -13.818 20.501 1.00 28.49 121 THR A O 1
ATOM 962 N N . ASN A 1 123 ? 15.663 -13.145 21.317 1.00 27.09 122 ASN A N 1
ATOM 963 C CA . ASN A 1 123 ? 14.865 -13.834 20.310 1.00 33.68 122 ASN A CA 1
ATOM 964 C C . ASN A 1 123 ? 15.025 -15.349 20.424 1.00 35.95 122 ASN A C 1
ATOM 965 O O . ASN A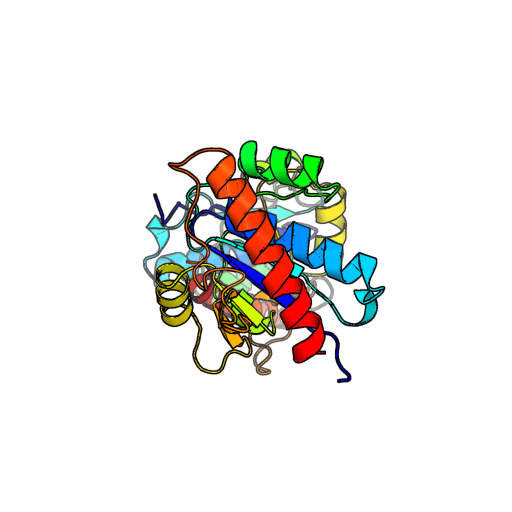 1 123 ? 14.820 -16.089 19.460 1.00 34.77 122 ASN A O 1
ATOM 970 N N . ASP A 1 124 ? 15.363 -15.796 21.631 1.00 35.27 123 ASP A N 1
ATOM 971 C CA . ASP A 1 124 ? 15.545 -17.213 21.930 1.00 33.89 123 ASP A CA 1
ATOM 972 C C . ASP A 1 124 ? 14.214 -17.891 22.310 1.00 32.35 123 ASP A C 1
ATOM 973 O O . ASP A 1 124 ? 14.207 -19.032 22.780 1.00 31.39 123 ASP A O 1
ATOM 978 N N . GLY A 1 125 ? 13.103 -17.172 22.147 1.00 29.00 124 GLY A N 1
ATOM 979 C CA . GLY A 1 125 ? 11.800 -17.727 22.471 1.00 25.37 124 GLY A CA 1
ATOM 980 C C . GLY A 1 125 ? 11.287 -17.518 23.893 1.00 26.14 124 GLY A C 1
ATOM 981 O O . GLY A 1 125 ? 10.154 -17.883 24.196 1.00 25.60 124 GLY A O 1
ATOM 982 N N . THR A 1 126 ? 12.091 -16.940 24.779 1.00 22.19 125 THR A N 1
ATOM 983 C CA . THR A 1 126 ? 11.622 -16.735 26.152 1.00 22.94 125 THR A CA 1
ATOM 984 C C . THR A 1 126 ? 10.493 -15.727 26.226 1.00 20.03 125 THR A C 1
ATOM 985 O O . THR A 1 126 ? 9.477 -15.961 26.898 1.00 24.78 125 THR A O 1
ATOM 989 N N . VAL A 1 127 ? 10.669 -14.600 25.542 1.00 16.21 126 VAL A N 1
ATOM 990 C CA . VAL A 1 127 ? 9.658 -13.550 25.534 1.00 15.33 126 VAL A CA 1
ATOM 991 C C . VAL A 1 127 ? 9.496 -12.925 24.162 1.00 15.58 126 VAL A C 1
ATOM 992 O O . VAL A 1 127 ? 10.405 -12.980 23.330 1.00 15.36 126 VAL A O 1
ATOM 996 N N . GLN A 1 128 ? 8.327 -12.328 23.954 1.00 15.52 127 GLN A N 1
ATOM 997 C CA . GLN A 1 128 ? 7.993 -11.633 22.721 1.00 14.90 127 GLN A CA 1
ATOM 998 C C . GLN A 1 128 ? 8.631 -10.264 22.776 1.00 14.84 127 GLN A C 1
ATOM 999 O O . GLN A 1 128 ? 8.780 -9.668 23.848 1.00 13.33 127 GLN A O 1
ATOM 1005 N N . THR A 1 129 ? 9.006 -9.766 21.606 1.00 11.99 128 THR A N 1
ATOM 1006 C CA . THR A 1 129 ? 9.665 -8.486 21.513 1.00 11.92 128 THR A CA 1
ATOM 1007 C C . THR A 1 129 ? 8.821 -7.259 21.864 1.00 13.25 128 THR A C 1
ATOM 1008 O O . THR A 1 129 ? 9.304 -6.360 22.562 1.00 14.39 128 THR A O 1
ATOM 1012 N N . ILE A 1 130 ? 7.567 -7.233 21.411 1.00 12.53 129 ILE A N 1
ATOM 1013 C CA . ILE A 1 130 ? 6.691 -6.083 21.655 1.00 14.43 129 ILE A CA 1
ATOM 1014 C C . ILE A 1 130 ? 6.025 -6.179 23.036 1.00 14.56 129 ILE A C 1
ATOM 1015 O O . ILE A 1 130 ? 5.451 -7.212 23.391 1.00 11.54 129 ILE A O 1
ATOM 1020 N N . ILE A 1 131 ? 6.136 -5.109 23.822 1.00 11.16 130 ILE A N 1
ATOM 1021 C CA . ILE A 1 131 ? 5.505 -5.084 25.133 1.00 11.04 130 ILE A CA 1
ATOM 1022 C C . ILE A 1 131 ? 4.102 -4.511 24.821 1.00 10.18 130 ILE A C 1
ATOM 1023 O O . ILE A 1 131 ? 3.898 -3.294 24.752 1.00 10.01 130 ILE A O 1
ATOM 1028 N N . GLU A 1 132 ? 3.152 -5.412 24.598 1.00 11.12 131 GLU A N 1
ATOM 1029 C CA . GLU A 1 132 ? 1.811 -5.007 24.207 1.00 12.75 131 GLU A CA 1
ATOM 1030 C C . GLU A 1 132 ? 1.016 -4.333 25.285 1.00 13.89 131 GLU A C 1
ATOM 1031 O O . GLU A 1 132 ? 1.075 -4.733 26.455 1.00 10.65 131 GLU A O 1
ATOM 1037 N N . ASP A 1 133 ? 0.263 -3.315 24.865 1.00 12.22 132 ASP A N 1
ATOM 1038 C CA . ASP A 1 133 ? -0.618 -2.542 25.731 1.00 11.73 132 ASP A CA 1
ATOM 1039 C C . ASP A 1 133 ? -1.588 -3.533 26.408 1.00 11.77 132 ASP A C 1
ATOM 1040 O O . ASP A 1 133 ? -2.366 -4.221 25.728 1.00 11.89 132 ASP A O 1
ATOM 1045 N N . PRO A 1 134 ? -1.524 -3.647 27.750 1.00 12.09 133 PRO A N 1
ATOM 1046 C CA . PRO A 1 134 ? -2.407 -4.569 28.468 1.00 11.39 133 PRO A CA 1
ATOM 1047 C C . PRO A 1 134 ? -3.773 -3.965 28.834 1.00 14.31 133 PRO A C 1
ATOM 1048 O O . PRO A 1 134 ? -4.610 -4.651 29.426 1.00 13.78 133 PRO A O 1
ATOM 1052 N N . TRP A 1 135 ? -3.995 -2.702 28.486 1.00 11.72 134 TRP A N 1
ATOM 1053 C CA . TRP A 1 135 ? -5.231 -2.013 28.865 1.00 15.77 134 TRP A CA 1
ATOM 1054 C C . TRP A 1 135 ? -6.549 -2.776 28.782 1.00 15.02 134 TRP A C 1
ATOM 1055 O O . TRP A 1 135 ? -7.338 -2.810 29.743 1.00 14.53 134 TRP A O 1
ATOM 1066 N N . TYR A 1 136 ? -6.781 -3.374 27.624 1.00 13.16 135 TYR A N 1
ATOM 1067 C CA . TYR A 1 136 ? -7.999 -4.122 27.359 1.00 16.05 135 TYR A CA 1
ATOM 1068 C C . TYR A 1 136 ? -7.888 -5.584 27.729 1.00 14.49 135 TYR A C 1
ATOM 1069 O O . TYR A 1 136 ? -8.781 -6.371 27.423 1.00 15.08 135 TYR A O 1
ATOM 1078 N N . GLY A 1 137 ? -6.779 -5.961 28.355 1.00 15.84 136 GLY A N 1
ATOM 1079 C CA . GLY A 1 137 ? -6.614 -7.354 28.751 1.00 15.07 136 GLY A CA 1
ATOM 1080 C C . GLY A 1 137 ? -6.893 -7.472 30.234 1.00 17.16 136 GLY A C 1
ATOM 1081 O O . GLY A 1 137 ? -7.778 -6.795 30.763 1.00 18.62 136 GLY A O 1
ATOM 1082 N N . ASP A 1 138 ? -6.138 -8.317 30.926 1.00 15.41 137 ASP A N 1
ATOM 1083 C CA . ASP A 1 138 ? -6.334 -8.448 32.356 1.00 17.45 137 ASP A CA 1
ATOM 1084 C C . ASP A 1 138 ? -5.004 -8.577 33.115 1.00 17.81 137 ASP A C 1
ATOM 1085 O O . ASP A 1 138 ? -3.916 -8.374 32.549 1.00 12.99 137 ASP A O 1
ATOM 1090 N N . ILE A 1 139 ? -5.082 -8.908 34.402 1.00 17.81 138 ILE A N 1
ATOM 1091 C CA . ILE A 1 139 ? -3.862 -9.009 35.208 1.00 15.83 138 ILE A CA 1
ATOM 1092 C C . ILE A 1 139 ? -2.759 -9.913 34.605 1.00 12.18 138 ILE A C 1
ATOM 1093 O O . ILE A 1 139 ? -1.576 -9.675 34.843 1.00 10.42 138 ILE A O 1
ATOM 1098 N N . GLN A 1 140 ? -3.131 -10.929 33.816 1.00 12.09 139 GLN A N 1
ATOM 1099 C CA . GLN A 1 140 ? -2.130 -11.818 33.228 1.00 13.95 139 GLN A CA 1
ATOM 1100 C C . GLN A 1 140 ? -1.278 -11.061 32.197 1.00 14.41 139 GLN A C 1
ATOM 1101 O O . GLN A 1 140 ? -0.071 -11.285 32.085 1.00 11.56 139 GLN A O 1
ATOM 1107 N N . ASP A 1 141 ? -1.905 -10.145 31.469 1.00 11.35 140 ASP A N 1
ATOM 1108 C CA . ASP A 1 141 ? -1.173 -9.350 30.494 1.00 12.11 140 ASP A CA 1
ATOM 1109 C C . ASP A 1 141 ? -0.189 -8.417 31.208 1.00 12.32 140 ASP A C 1
ATOM 1110 O O . ASP A 1 141 ? 0.881 -8.115 30.678 1.00 11.28 140 ASP A O 1
ATOM 1115 N N . PHE A 1 142 ? -0.547 -7.966 32.405 1.00 11.01 141 PHE A N 1
ATOM 1116 C CA . PHE A 1 142 ? 0.342 -7.088 33.188 1.00 11.41 141 PHE A CA 1
ATOM 1117 C C . PHE A 1 142 ? 1.524 -7.903 33.722 1.00 8.76 141 PHE A C 1
ATOM 1118 O O . PHE A 1 142 ? 2.686 -7.446 33.710 1.00 9.83 141 PHE A O 1
ATOM 1126 N N . GLU A 1 143 ? 1.240 -9.122 34.181 1.00 12.49 142 GLU A N 1
ATOM 1127 C CA . GLU A 1 143 ? 2.288 -10.012 34.698 1.00 12.31 142 GLU A CA 1
ATOM 1128 C C . GLU A 1 143 ? 3.254 -10.347 33.547 1.00 11.43 142 GLU A C 1
ATOM 1129 O O . GLU A 1 143 ? 4.477 -10.401 33.732 1.00 9.03 142 GLU A O 1
ATOM 1135 N N . TYR A 1 144 ? 2.710 -10.572 32.356 1.00 10.98 143 TYR A N 1
ATOM 1136 C CA . TYR A 1 144 ? 3.581 -10.887 31.216 1.00 9.86 143 TYR A CA 1
ATOM 1137 C C . TYR A 1 144 ? 4.443 -9.661 30.884 1.00 10.61 143 TYR A C 1
ATOM 1138 O O . TYR A 1 144 ? 5.634 -9.804 30.587 1.00 10.82 143 TYR A O 1
ATOM 1147 N N . ASN A 1 145 ? 3.870 -8.459 30.931 1.00 9.35 144 ASN A N 1
ATOM 1148 C CA . ASN A 1 145 ? 4.677 -7.256 30.676 1.00 9.41 144 ASN A CA 1
ATOM 1149 C C . ASN A 1 145 ? 5.859 -7.236 31.698 1.00 12.18 144 ASN A C 1
ATOM 1150 O O . ASN A 1 145 ? 6.999 -6.887 31.367 1.00 10.14 144 ASN A O 1
ATOM 1155 N N . PHE A 1 146 ? 5.558 -7.600 32.947 1.00 11.70 145 PHE A N 1
ATOM 1156 C CA . PHE A 1 146 ? 6.571 -7.621 34.005 1.00 9.84 145 PHE A CA 1
ATOM 1157 C C . PHE A 1 146 ? 7.704 -8.586 33.599 1.00 10.59 145 PHE A C 1
ATOM 1158 O O . PHE A 1 146 ? 8.874 -8.244 33.712 1.00 10.69 145 PHE A O 1
ATOM 1166 N N . LYS A 1 147 ? 7.347 -9.780 33.135 1.00 11.79 146 LYS A N 1
ATOM 1167 C CA . LYS A 1 147 ? 8.332 -10.778 32.698 1.00 13.19 146 LYS A CA 1
ATOM 1168 C C . LYS A 1 147 ? 9.183 -10.226 31.525 1.00 11.85 146 LYS A C 1
ATOM 1169 O O . LYS A 1 147 ? 10.417 -10.350 31.516 1.00 11.10 146 LYS A O 1
ATOM 1175 N N . GLN A 1 148 ? 8.519 -9.620 30.548 1.00 10.17 147 GLN A N 1
ATOM 1176 C CA . GLN A 1 148 ? 9.207 -9.029 29.395 1.00 10.85 147 GLN A CA 1
ATOM 1177 C C . GLN A 1 148 ? 10.181 -7.934 29.827 1.00 13.43 147 GLN A C 1
ATOM 1178 O O . GLN A 1 148 ? 11.352 -7.931 29.438 1.00 10.75 147 GLN A O 1
ATOM 1184 N N . ILE A 1 149 ? 9.682 -6.988 30.622 1.00 11.18 148 ILE A N 1
ATOM 1185 C CA . ILE A 1 149 ? 10.481 -5.863 31.073 1.00 11.09 148 ILE A CA 1
ATOM 1186 C C . ILE A 1 149 ? 11.686 -6.319 31.905 1.00 11.34 148 ILE A C 1
ATOM 1187 O O . ILE A 1 149 ? 12.783 -5.785 31.760 1.00 12.39 148 ILE A O 1
ATOM 1192 N N . THR A 1 150 ? 11.476 -7.285 32.789 1.00 12.31 149 THR A N 1
ATOM 1193 C CA . THR A 1 150 ? 12.578 -7.793 33.604 1.00 11.00 149 THR A CA 1
ATOM 1194 C C . THR A 1 150 ? 13.646 -8.396 32.666 1.00 11.97 149 THR A C 1
ATOM 1195 O O . THR A 1 150 ? 14.837 -8.124 32.807 1.00 12.00 149 THR A O 1
ATOM 1199 N N . TYR A 1 151 ? 13.197 -9.181 31.684 1.00 12.36 150 TYR A N 1
ATOM 1200 C CA . TYR A 1 151 ? 14.089 -9.824 30.737 1.00 13.71 150 TYR A CA 1
ATOM 1201 C C . TYR A 1 151 ? 14.917 -8.804 29.975 1.00 13.90 150 TYR A C 1
ATOM 1202 O O . TYR A 1 151 ? 16.149 -8.927 29.921 1.00 10.81 150 TYR A O 1
ATOM 1211 N N . PHE A 1 152 ? 14.249 -7.795 29.391 1.00 11.32 151 PHE A N 1
ATOM 1212 C CA . PHE A 1 152 ? 14.978 -6.778 28.621 1.00 12.67 151 PHE A CA 1
ATOM 1213 C C . PHE A 1 152 ? 15.889 -5.897 29.500 1.00 13.74 151 PHE A C 1
ATOM 1214 O O . PHE A 1 152 ? 16.959 -5.435 29.042 1.00 10.44 151 PHE A O 1
ATOM 1222 N N . SER A 1 153 ? 15.463 -5.662 30.750 1.00 12.73 152 SER A N 1
ATOM 1223 C CA . SER A 1 153 ? 16.255 -4.868 31.691 1.00 12.86 152 SER A CA 1
ATOM 1224 C C . SER A 1 153 ? 17.593 -5.594 31.931 1.00 14.09 152 SER A C 1
ATOM 1225 O O . SER A 1 153 ? 18.654 -4.983 31.848 1.00 13.63 152 SER A O 1
ATOM 1228 N N . LYS A 1 154 ? 17.553 -6.888 32.240 1.00 9.86 153 LYS A N 1
ATOM 1229 C CA . LYS A 1 154 ? 18.808 -7.601 32.456 1.00 16.26 153 LYS A CA 1
ATOM 1230 C C . LYS A 1 154 ? 19.661 -7.602 31.178 1.00 16.45 153 LYS A C 1
ATOM 1231 O O . LYS A 1 154 ? 20.879 -7.389 31.243 1.00 17.49 153 LYS A O 1
ATOM 1237 N N . GLN A 1 155 ? 19.050 -7.820 30.013 1.00 14.48 154 GLN A N 1
ATOM 1238 C CA . GLN A 1 155 ? 19.827 -7.794 28.761 1.00 13.47 154 GLN A CA 1
ATOM 1239 C C . GLN A 1 155 ? 20.483 -6.429 28.518 1.00 14.87 154 GLN A C 1
ATOM 1240 O O . GLN A 1 155 ? 21.641 -6.351 28.087 1.00 15.81 154 GLN A O 1
ATOM 1246 N N . PHE A 1 156 ? 19.737 -5.360 28.776 1.00 10.97 155 PHE A N 1
ATOM 1247 C CA . PHE A 1 156 ? 20.236 -4.000 28.600 1.00 15.73 155 PHE A CA 1
ATOM 1248 C C . PHE A 1 156 ? 21.446 -3.773 29.500 1.00 17.89 155 PHE A C 1
ATOM 1249 O O . PHE A 1 156 ? 22.481 -3.273 29.050 1.00 15.99 155 PHE A O 1
ATOM 1257 N N . LEU A 1 157 ? 21.326 -4.145 30.770 1.00 13.59 156 LEU A N 1
ATOM 1258 C CA . LEU A 1 157 ? 22.441 -3.955 31.693 1.00 15.67 156 LEU A CA 1
ATOM 1259 C C . LEU A 1 157 ? 23.668 -4.747 31.245 1.00 18.75 156 LEU A C 1
ATOM 1260 O O . LEU A 1 157 ? 24.805 -4.263 31.338 1.00 22.27 156 LEU A O 1
ATOM 1265 N N . LYS A 1 158 ? 23.452 -5.954 30.732 1.00 17.54 157 LYS A N 1
ATOM 1266 C CA . LYS A 1 158 ? 24.578 -6.768 30.275 1.00 21.27 157 LYS A CA 1
ATOM 1267 C C . LYS A 1 158 ? 25.193 -6.276 28.934 1.00 23.43 157 LYS A C 1
ATOM 1268 O O . LYS A 1 158 ? 26.406 -6.404 28.711 1.00 21.93 157 LYS A O 1
ATOM 1274 N N . LYS A 1 159 ? 24.375 -5.690 28.061 1.00 18.20 158 LYS A N 1
ATOM 1275 C CA . LYS A 1 159 ? 24.837 -5.269 26.734 1.00 17.79 158 LYS A CA 1
ATOM 1276 C C . LYS A 1 159 ? 25.293 -3.820 26.538 1.00 20.52 158 LYS A C 1
ATOM 1277 O O . LYS A 1 159 ? 26.134 -3.543 25.681 1.00 22.75 158 LYS A O 1
ATOM 1283 N N . GLU A 1 160 ? 24.742 -2.895 27.308 1.00 16.98 159 GLU A N 1
ATOM 1284 C CA . GLU A 1 160 ? 25.054 -1.494 27.127 1.00 19.28 159 GLU A CA 1
ATOM 1285 C C . GLU A 1 160 ? 26.089 -0.871 28.040 1.00 20.87 159 GLU A C 1
ATOM 1286 O O . GLU A 1 160 ? 26.588 0.211 27.736 1.00 21.54 159 GLU A O 1
ATOM 1292 N N . LEU A 1 161 ? 26.394 -1.513 29.163 1.00 18.63 160 LEU A N 1
ATOM 1293 C CA . LEU A 1 161 ? 27.332 -0.929 30.113 1.00 23.18 160 LEU A CA 1
ATOM 1294 C C . LEU A 1 161 ? 28.738 -1.429 29.911 1.00 26.20 160 LEU A C 1
ATOM 1295 O O . LEU A 1 161 ? 29.599 -1.091 30.747 1.00 28.59 160 LEU A O 1
ATOM 1301 N N . GLU B 1 4 ? 26.356 -15.129 -2.606 1.00 60.54 3 GLU B N 1
ATOM 1302 C CA . GLU B 1 4 ? 26.074 -13.929 -3.453 1.00 59.73 3 GLU B CA 1
ATOM 1303 C C . GLU B 1 4 ? 24.567 -13.661 -3.574 1.00 57.72 3 GLU B C 1
ATOM 1304 O O . GLU B 1 4 ? 24.079 -13.319 -4.658 1.00 58.95 3 GLU B O 1
ATOM 1310 N N . LYS B 1 5 ? 23.832 -13.808 -2.470 1.00 54.66 4 LYS B N 1
ATOM 1311 C CA . LYS B 1 5 ? 22.385 -13.581 -2.490 1.00 50.35 4 LYS B CA 1
ATOM 1312 C C . LYS B 1 5 ? 21.880 -12.545 -1.464 1.00 43.66 4 LYS B C 1
ATOM 1313 O O . LYS B 1 5 ? 21.370 -11.489 -1.847 1.00 40.45 4 LYS B O 1
ATOM 1319 N N . PRO B 1 6 ? 22.025 -12.818 -0.155 1.00 37.90 5 PRO B N 1
ATOM 1320 C CA . PRO B 1 6 ? 21.527 -11.801 0.781 1.00 35.08 5 PRO B CA 1
ATOM 1321 C C . PRO B 1 6 ? 22.388 -10.538 0.804 1.00 31.33 5 PRO B C 1
ATOM 1322 O O . PRO B 1 6 ? 23.577 -10.557 0.454 1.00 27.06 5 PRO B O 1
ATOM 1326 N N . LYS B 1 7 ? 21.770 -9.438 1.207 1.00 28.19 6 LYS B N 1
ATOM 1327 C CA . LYS B 1 7 ? 22.474 -8.167 1.320 1.00 28.62 6 LYS B CA 1
ATOM 1328 C C . LYS B 1 7 ? 23.451 -8.327 2.491 1.00 26.01 6 LYS B C 1
ATOM 1329 O O . LYS B 1 7 ? 23.283 -9.215 3.331 1.00 23.84 6 LYS B O 1
ATOM 1335 N N . ILE B 1 8 ? 24.472 -7.487 2.529 1.00 22.48 7 ILE B N 1
ATOM 1336 C CA . ILE B 1 8 ? 25.414 -7.531 3.648 1.00 22.56 7 ILE B CA 1
ATOM 1337 C C . ILE B 1 8 ? 25.520 -6.143 4.277 1.00 19.53 7 ILE B C 1
ATOM 1338 O O . ILE B 1 8 ? 25.208 -5.125 3.649 1.00 16.44 7 ILE B O 1
ATOM 1343 N N . SER B 1 9 ? 25.932 -6.113 5.531 1.00 16.89 8 SER B N 1
ATOM 1344 C CA . SER B 1 9 ? 26.087 -4.858 6.245 1.00 17.03 8 SER B CA 1
ATOM 1345 C C . SER B 1 9 ? 27.547 -4.789 6.712 1.00 18.60 8 SER B C 1
ATOM 1346 O O . SER B 1 9 ? 28.140 -5.792 7.167 1.00 16.14 8 SER B O 1
ATOM 1349 N N . VAL B 1 10 ? 28.113 -3.593 6.581 1.00 15.83 9 VAL B N 1
ATOM 1350 C CA . VAL B 1 10 ? 29.502 -3.342 6.917 1.00 15.55 9 VAL B CA 1
ATOM 1351 C C . VAL B 1 10 ? 29.651 -2.141 7.859 1.00 15.87 9 VAL B C 1
ATOM 1352 O O . VAL B 1 10 ? 29.047 -1.092 7.642 1.00 16.01 9 VAL B O 1
ATOM 1356 N N . ALA B 1 11 ? 30.446 -2.310 8.917 1.00 16.73 10 ALA B N 1
ATOM 1357 C CA . ALA B 1 11 ? 30.723 -1.219 9.849 1.00 13.06 10 ALA B CA 1
ATOM 1358 C C . ALA B 1 11 ? 32.243 -1.001 9.858 1.00 14.17 10 ALA B C 1
ATOM 1359 O O . ALA B 1 11 ? 33.001 -1.961 9.959 1.00 14.29 10 ALA B O 1
ATOM 1361 N N . PHE B 1 12 ? 32.682 0.251 9.722 1.00 11.66 11 PHE B N 1
ATOM 1362 C CA . PHE B 1 12 ? 34.112 0.564 9.753 1.00 11.27 11 PHE B CA 1
ATOM 1363 C C . PHE B 1 12 ? 34.379 1.112 11.129 1.00 11.13 11 PHE B C 1
ATOM 1364 O O . PHE B 1 12 ? 33.690 2.032 11.577 1.00 10.06 11 PHE B O 1
ATOM 1372 N N . ILE B 1 13 ? 35.380 0.540 11.792 1.00 11.63 12 ILE B N 1
ATOM 1373 C CA . ILE B 1 13 ? 35.715 0.905 13.173 1.00 11.28 12 ILE B CA 1
ATOM 1374 C C . ILE B 1 13 ? 37.141 1.453 13.340 1.00 11.83 12 ILE B C 1
ATOM 1375 O O . ILE B 1 13 ? 38.072 0.968 12.702 1.00 12.80 12 ILE B O 1
ATOM 1380 N N . ALA B 1 14 ? 37.299 2.481 14.169 1.00 10.73 13 ALA B N 1
ATOM 1381 C CA . ALA B 1 14 ? 38.647 2.953 14.509 1.00 12.17 13 ALA B CA 1
ATOM 1382 C C . ALA B 1 14 ? 38.554 3.329 16.003 1.00 13.15 13 ALA B C 1
ATOM 1383 O O . ALA B 1 14 ? 37.719 2.764 16.733 1.00 12.66 13 ALA B O 1
ATOM 1385 N N . LEU B 1 15 ? 39.379 4.268 16.458 1.00 11.53 14 LEU B N 1
ATOM 1386 C CA . LEU B 1 15 ? 39.357 4.643 17.874 1.00 12.29 14 LEU B CA 1
ATOM 1387 C C . LEU B 1 15 ? 38.368 5.751 18.198 1.00 12.19 14 LEU B C 1
ATOM 1388 O O . LEU B 1 15 ? 37.496 5.578 19.039 1.00 13.18 14 LEU B O 1
ATOM 1393 N N . GLY B 1 16 ? 38.488 6.900 17.539 1.00 11.92 15 GLY B N 1
ATOM 1394 C CA . GLY B 1 16 ? 37.600 7.987 17.889 1.00 13.75 15 GLY B CA 1
ATOM 1395 C C . GLY B 1 16 ? 36.350 8.181 17.028 1.00 14.11 15 GLY B C 1
ATOM 1396 O O . GLY B 1 16 ? 35.450 8.911 17.453 1.00 13.33 15 GLY B O 1
ATOM 1397 N N . ASN B 1 17 ? 36.284 7.501 15.874 1.00 12.18 16 ASN B N 1
ATOM 1398 C CA . ASN B 1 17 ? 35.179 7.629 14.886 1.00 10.04 16 ASN B CA 1
ATOM 1399 C C . ASN B 1 17 ? 35.188 9.118 14.519 1.00 12.00 16 ASN B C 1
ATOM 1400 O O . ASN B 1 17 ? 34.142 9.779 14.493 1.00 12.59 16 ASN B O 1
ATOM 1405 N N . PHE B 1 18 ? 36.377 9.635 14.216 1.00 9.04 17 PHE B N 1
ATOM 1406 C CA . PHE B 1 18 ? 36.543 11.072 13.973 1.00 11.17 17 PHE B CA 1
ATOM 1407 C C . PHE B 1 18 ? 37.365 11.379 12.725 1.00 12.96 17 PHE B C 1
ATOM 1408 O O . PHE B 1 18 ? 37.001 12.246 11.926 1.00 11.46 17 PHE B O 1
ATOM 1416 N N . CYS B 1 19 ? 38.471 10.654 12.543 1.00 10.63 18 CYS B N 1
ATOM 1417 C CA . CYS B 1 19 ? 39.315 10.873 11.371 1.00 11.74 18 CYS B CA 1
ATOM 1418 C C . CYS B 1 19 ? 39.142 9.781 10.320 1.00 12.39 18 CYS B C 1
ATOM 1419 O O . CYS B 1 19 ? 38.587 10.028 9.263 1.00 13.47 18 CYS B O 1
ATOM 1422 N N . ARG B 1 20 ? 39.598 8.570 10.636 1.00 12.51 19 ARG B N 1
ATOM 1423 C CA . ARG B 1 20 ? 39.568 7.460 9.680 1.00 11.85 19 ARG B CA 1
ATOM 1424 C C . ARG B 1 20 ? 38.249 6.733 9.453 1.00 13.97 19 ARG B C 1
ATOM 1425 O O . ARG B 1 20 ? 37.848 6.546 8.289 1.00 13.75 19 ARG B O 1
ATOM 1433 N N . SER B 1 21 ? 37.589 6.278 10.533 1.00 12.13 20 SER B N 1
ATOM 1434 C CA . SER B 1 21 ? 36.375 5.508 10.332 1.00 12.43 20 SER B CA 1
ATOM 1435 C C . SER B 1 21 ? 35.274 6.301 9.590 1.00 10.50 20 SER B C 1
ATOM 1436 O O . SER B 1 21 ? 34.626 5.727 8.727 1.00 13.04 20 SER B O 1
ATOM 1439 N N . PRO B 1 22 ? 35.051 7.601 9.905 1.00 13.21 21 PRO B N 1
ATOM 1440 C CA . PRO B 1 22 ? 34.008 8.312 9.136 1.00 12.31 21 PRO B CA 1
ATOM 1441 C C . PRO B 1 22 ? 34.454 8.401 7.648 1.00 12.37 21 PRO B C 1
ATOM 1442 O O . PRO B 1 22 ? 33.637 8.295 6.724 1.00 13.74 21 PRO B O 1
ATOM 1446 N N . MET B 1 23 ? 35.745 8.613 7.415 1.00 10.56 22 MET B N 1
ATOM 1447 C CA . MET B 1 23 ? 36.246 8.665 6.039 1.00 12.35 22 MET B CA 1
ATOM 1448 C C . MET B 1 23 ? 36.010 7.325 5.329 1.00 11.90 22 MET B C 1
ATOM 1449 O O . MET B 1 23 ? 35.603 7.302 4.160 1.00 11.92 22 MET B O 1
ATOM 1454 N N . ALA B 1 24 ? 36.285 6.215 6.029 1.00 10.07 23 ALA B N 1
ATOM 1455 C CA . ALA B 1 24 ? 36.122 4.874 5.477 1.00 11.36 23 ALA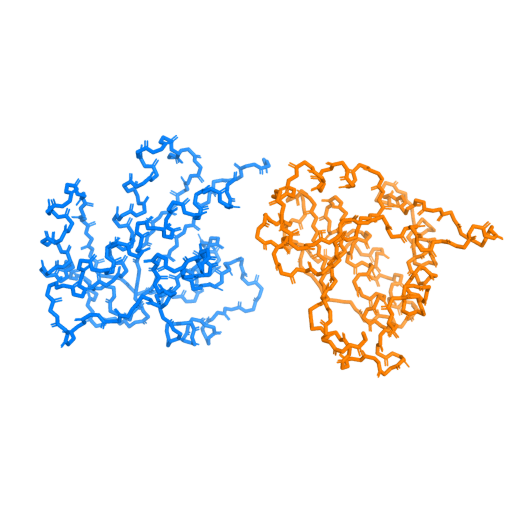 B CA 1
ATOM 1456 C C . ALA B 1 24 ? 34.674 4.668 5.039 1.00 13.57 23 ALA B C 1
ATOM 1457 O O . ALA B 1 24 ? 34.426 4.233 3.918 1.00 12.88 23 ALA B O 1
ATOM 1459 N N . GLU B 1 25 ? 33.735 4.980 5.934 1.00 13.40 24 GLU B N 1
ATOM 1460 C CA . GLU B 1 25 ? 32.305 4.854 5.651 1.00 13.72 24 GLU B CA 1
ATOM 1461 C C . GLU B 1 25 ? 31.913 5.699 4.415 1.00 13.44 24 GLU B C 1
ATOM 1462 O O . GLU B 1 25 ? 31.244 5.196 3.496 1.00 12.83 24 GLU B O 1
ATOM 1468 N N . ALA B 1 26 ? 32.317 6.970 4.421 1.00 13.65 25 ALA B N 1
ATOM 1469 C CA . ALA B 1 26 ? 32.012 7.909 3.319 1.00 13.89 25 ALA B CA 1
ATOM 1470 C C . ALA B 1 26 ? 32.567 7.401 1.966 1.00 15.19 25 ALA B C 1
ATOM 1471 O O . ALA B 1 26 ? 31.835 7.322 0.961 1.00 13.60 25 ALA B O 1
ATOM 1473 N N . ILE B 1 27 ? 33.848 7.036 1.940 1.00 10.92 26 ILE B N 1
ATOM 1474 C CA . ILE B 1 27 ? 34.469 6.544 0.722 1.00 11.12 26 ILE B CA 1
ATOM 1475 C C . ILE B 1 27 ? 33.841 5.235 0.263 1.00 14.46 26 ILE B C 1
ATOM 1476 O O . ILE B 1 27 ? 33.544 5.065 -0.933 1.00 14.78 26 ILE B O 1
ATOM 1481 N N . PHE B 1 28 ? 33.582 4.327 1.210 1.00 12.24 27 PHE B N 1
ATOM 1482 C CA . PHE B 1 28 ? 32.998 3.039 0.839 1.00 12.78 27 PHE B CA 1
ATOM 1483 C C . PHE B 1 28 ? 31.610 3.209 0.233 1.00 16.14 27 PHE B C 1
ATOM 1484 O O . PHE B 1 28 ? 31.270 2.556 -0.751 1.00 15.75 27 PHE B O 1
ATOM 1492 N N . LYS B 1 29 ? 30.808 4.081 0.829 1.00 14.60 28 LYS B N 1
ATOM 1493 C CA . LYS B 1 29 ? 29.473 4.327 0.318 1.00 15.40 28 LYS B CA 1
ATOM 1494 C C . LYS B 1 29 ? 29.618 4.935 -1.083 1.00 18.11 28 LYS B C 1
ATOM 1495 O O . LYS B 1 29 ? 28.873 4.585 -2.007 1.00 17.27 28 LYS B O 1
ATOM 1501 N N . HIS B 1 30 ? 30.603 5.813 -1.236 1.00 14.67 29 HIS B N 1
ATOM 1502 C CA . HIS B 1 30 ? 30.851 6.474 -2.519 1.00 18.20 29 HIS B CA 1
ATOM 1503 C C . HIS B 1 30 ? 31.191 5.445 -3.602 1.00 17.30 29 HIS B C 1
ATOM 1504 O O . HIS B 1 30 ? 30.657 5.503 -4.729 1.00 19.19 29 HIS B O 1
ATOM 1511 N N . GLU B 1 31 ? 32.038 4.477 -3.267 1.00 13.79 30 GLU B N 1
ATOM 1512 C CA . GLU B 1 31 ? 32.439 3.467 -4.245 1.00 15.84 30 GLU B CA 1
ATOM 1513 C C . GLU B 1 31 ? 31.298 2.521 -4.589 1.00 18.02 30 GLU B C 1
ATOM 1514 O O . GLU B 1 31 ? 31.160 2.081 -5.754 1.00 17.11 30 GLU B O 1
ATOM 1520 N N . VAL B 1 32 ? 30.484 2.210 -3.579 1.00 14.94 31 VAL B N 1
ATOM 1521 C CA . VAL B 1 32 ? 29.326 1.332 -3.747 1.00 16.04 31 VAL B CA 1
ATOM 1522 C C . VAL B 1 32 ? 28.387 2.013 -4.758 1.00 17.08 31 VAL B C 1
ATOM 1523 O O . VAL B 1 32 ? 27.934 1.381 -5.735 1.00 16.58 31 VAL B O 1
ATOM 1527 N N . GLU B 1 33 ? 28.135 3.303 -4.538 1.00 15.07 32 GLU B N 1
ATOM 1528 C CA . GLU B 1 33 ? 27.261 4.087 -5.409 1.00 18.48 32 GLU B CA 1
ATOM 1529 C C . GLU B 1 33 ? 27.779 4.193 -6.853 1.00 18.40 32 GLU B C 1
ATOM 1530 O O . GLU B 1 33 ? 27.018 3.969 -7.810 1.00 17.69 32 GLU B O 1
ATOM 1536 N N . LYS B 1 34 ? 29.063 4.532 -7.004 1.00 17.68 33 LYS B N 1
ATOM 1537 C CA . LYS B 1 34 ? 29.671 4.650 -8.321 1.00 21.05 33 LYS B CA 1
ATOM 1538 C C . LYS B 1 34 ? 29.542 3.334 -9.092 1.00 21.59 33 LYS B C 1
ATOM 1539 O O . LYS B 1 34 ? 29.452 3.333 -10.327 1.00 20.16 33 LYS B O 1
ATOM 1545 N N . ALA B 1 35 ? 29.519 2.218 -8.358 1.00 20.03 34 ALA B N 1
ATOM 1546 C CA . ALA B 1 35 ? 29.427 0.893 -8.975 1.00 18.93 34 ALA B CA 1
ATOM 1547 C C . ALA B 1 35 ? 27.992 0.378 -9.078 1.00 17.92 34 ALA B C 1
ATOM 1548 O O . ALA B 1 35 ? 27.763 -0.738 -9.553 1.00 21.44 34 ALA B O 1
ATOM 1550 N N . ASN B 1 36 ? 27.034 1.201 -8.667 1.00 15.59 35 ASN B N 1
ATOM 1551 C CA . ASN B 1 36 ? 25.618 0.823 -8.699 1.00 21.30 35 ASN B CA 1
ATOM 1552 C C . ASN B 1 36 ? 25.394 -0.458 -7.897 1.00 22.23 35 ASN B C 1
ATOM 1553 O O . ASN B 1 36 ? 24.568 -1.304 -8.284 1.00 19.24 35 ASN B O 1
ATOM 1558 N N . LEU B 1 37 ? 26.094 -0.585 -6.763 1.00 21.58 36 LEU B N 1
ATOM 1559 C CA . LEU B 1 37 ? 25.987 -1.789 -5.931 1.00 19.32 36 LEU B CA 1
ATOM 1560 C C . LEU B 1 37 ? 25.139 -1.639 -4.681 1.00 18.15 36 LEU B C 1
ATOM 1561 O O . LEU B 1 37 ? 25.232 -2.444 -3.765 1.00 19.01 36 LEU B O 1
ATOM 1566 N N . GLU B 1 38 ? 24.291 -0.622 -4.670 1.00 19.54 37 GLU B N 1
ATOM 1567 C CA . GLU B 1 38 ? 23.413 -0.320 -3.538 1.00 21.88 37 GLU B CA 1
ATOM 1568 C C . GLU B 1 38 ? 22.584 -1.523 -3.094 1.00 25.39 37 GLU B C 1
ATOM 1569 O O . GLU B 1 38 ? 22.421 -1.778 -1.888 1.00 21.04 37 GLU B O 1
ATOM 1575 N N . ASN B 1 39 ? 22.049 -2.254 -4.069 1.00 23.60 38 ASN B N 1
AT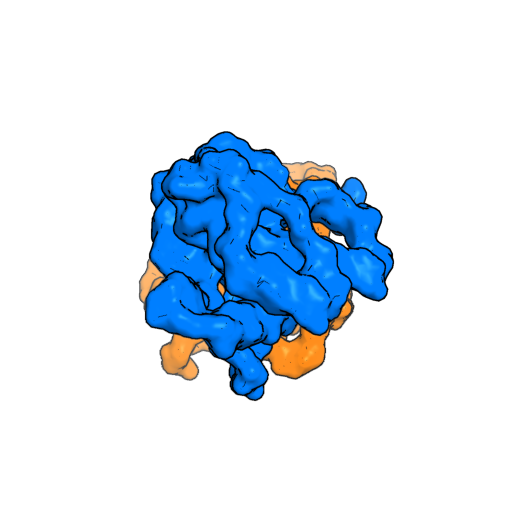OM 1576 C CA . ASN B 1 39 ? 21.205 -3.399 -3.765 1.00 25.08 38 ASN B CA 1
ATOM 1577 C C . ASN B 1 39 ? 21.931 -4.559 -3.090 1.00 23.32 38 ASN B C 1
ATOM 1578 O O . ASN B 1 39 ? 21.280 -5.504 -2.658 1.00 23.02 38 ASN B O 1
ATOM 1583 N N . ARG B 1 40 ? 23.261 -4.501 -3.011 1.00 20.29 39 ARG B N 1
ATOM 1584 C CA . ARG B 1 40 ? 24.015 -5.571 -2.357 1.00 21.76 39 ARG B CA 1
ATOM 1585 C C . ARG B 1 40 ? 24.257 -5.269 -0.870 1.00 20.83 39 ARG B C 1
ATOM 1586 O O . ARG B 1 40 ? 24.736 -6.125 -0.130 1.00 20.37 39 ARG B O 1
ATOM 1594 N N . PHE B 1 41 ? 23.886 -4.070 -0.430 1.00 21.32 40 PHE B N 1
ATOM 1595 C CA . PHE B 1 41 ? 24.126 -3.661 0.959 1.00 20.38 40 PHE B CA 1
ATOM 1596 C C . PHE B 1 41 ? 22.907 -3.202 1.736 1.00 22.52 40 PHE B C 1
ATOM 1597 O O . PHE B 1 41 ? 21.998 -2.558 1.182 1.00 23.01 40 PHE B O 1
ATOM 1605 N N . ASN B 1 42 ? 22.883 -3.533 3.026 1.00 19.04 41 ASN B N 1
ATOM 1606 C CA . ASN B 1 42 ? 21.794 -3.093 3.874 1.00 18.79 41 ASN B CA 1
ATOM 1607 C C . ASN B 1 42 ? 22.345 -1.878 4.612 1.00 21.41 41 ASN B C 1
ATOM 1608 O O . ASN B 1 42 ? 22.118 -0.744 4.208 1.00 17.57 41 ASN B O 1
ATOM 1613 N N . LYS B 1 43 ? 23.102 -2.119 5.682 1.00 19.63 42 LYS B N 1
ATOM 1614 C CA . LYS B 1 43 ? 23.689 -1.025 6.454 1.00 19.48 42 LYS B CA 1
ATOM 1615 C C . LYS B 1 43 ? 25.184 -0.881 6.203 1.00 15.33 42 LYS B C 1
ATOM 1616 O O . LYS B 1 43 ? 25.900 -1.866 6.086 1.00 15.00 42 LYS B O 1
ATOM 1622 N N . ILE B 1 44 ? 25.633 0.370 6.133 1.00 17.29 43 ILE B N 1
ATOM 1623 C CA . ILE B 1 44 ? 27.050 0.711 5.996 1.00 16.56 43 ILE B CA 1
ATOM 1624 C C . ILE B 1 44 ? 27.201 1.881 6.984 1.00 18.68 43 ILE B C 1
ATOM 1625 O O . ILE B 1 44 ? 26.572 2.952 6.816 1.00 15.25 43 ILE B O 1
ATOM 1630 N N . ASP B 1 45 ? 28.020 1.679 8.015 1.00 14.34 44 ASP B N 1
ATOM 1631 C CA . ASP B 1 45 ? 28.190 2.689 9.051 1.00 13.50 44 ASP B CA 1
ATOM 1632 C C . ASP B 1 45 ? 29.620 2.751 9.541 1.00 13.69 44 ASP B C 1
ATOM 1633 O O . ASP B 1 45 ? 30.481 2.006 9.058 1.00 12.33 44 ASP B O 1
ATOM 1638 N N . SER B 1 46 ? 29.846 3.649 10.503 1.00 11.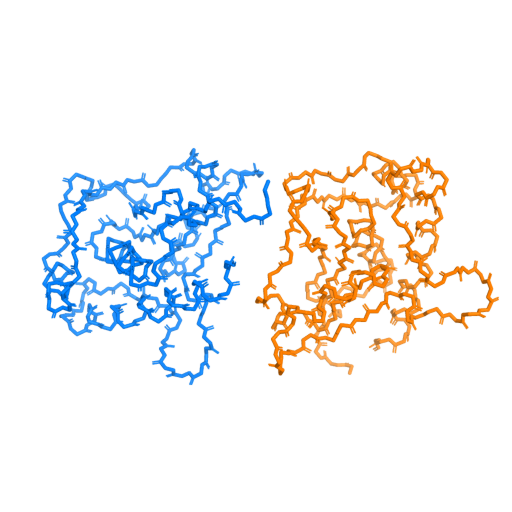44 45 SER B N 1
ATOM 1639 C CA . SER B 1 46 ? 31.140 3.766 11.156 1.00 11.06 45 SER B CA 1
ATOM 1640 C C . SER B 1 46 ? 30.938 4.065 12.645 1.00 11.71 45 SER B C 1
ATOM 1641 O O . SER B 1 46 ? 29.956 4.704 13.065 1.00 11.28 45 SER B O 1
ATOM 1644 N N . PHE B 1 47 ? 31.867 3.549 13.444 1.00 10.90 46 PHE B N 1
ATOM 1645 C CA . PHE B 1 47 ? 31.825 3.704 14.888 1.00 10.42 46 PHE B CA 1
ATOM 1646 C C . PHE B 1 47 ? 33.263 3.770 15.408 1.00 13.82 46 PHE B C 1
ATOM 1647 O O . PHE B 1 47 ? 34.220 3.495 14.668 1.00 14.46 46 PHE B O 1
ATOM 1655 N N . GLY B 1 48 ? 33.398 4.074 16.698 1.00 11.28 47 GLY B N 1
ATOM 1656 C CA . GLY B 1 48 ? 34.713 4.097 17.299 1.00 11.56 47 GLY B CA 1
ATOM 1657 C C . GLY B 1 48 ? 34.679 3.159 18.508 1.00 14.57 47 GLY B C 1
ATOM 1658 O O . GLY B 1 48 ? 33.595 2.887 19.068 1.00 14.82 47 GLY B O 1
ATOM 1659 N N . THR B 1 49 ? 35.834 2.633 18.912 1.00 12.04 48 THR B N 1
ATOM 1660 C CA . THR B 1 49 ? 35.856 1.787 20.100 1.00 15.15 48 THR B CA 1
ATOM 1661 C C . THR B 1 49 ? 35.709 2.678 21.337 1.00 15.10 48 THR B C 1
ATOM 1662 O O . THR B 1 49 ? 35.278 2.205 22.400 1.00 16.78 48 THR B O 1
ATOM 1666 N N . SER B 1 50 ? 36.073 3.958 21.212 1.00 10.74 49 SER B N 1
ATOM 1667 C CA . SER B 1 50 ? 35.969 4.880 22.354 1.00 14.03 49 SER B CA 1
ATOM 1668 C C . SER B 1 50 ? 34.802 5.877 22.208 1.00 15.56 49 SER B C 1
ATOM 1669 O O . SER B 1 50 ? 34.156 5.962 21.160 1.00 16.70 49 SER B O 1
ATOM 1672 N N . ASN B 1 51 ? 34.577 6.666 23.248 1.00 17.65 50 ASN B N 1
ATOM 1673 C CA . ASN B 1 51 ? 33.534 7.692 23.206 1.00 19.66 50 ASN B CA 1
ATOM 1674 C C . ASN B 1 51 ? 34.227 9.055 23.160 1.00 16.64 50 ASN B C 1
ATOM 1675 O O . ASN B 1 51 ? 33.606 10.092 23.366 1.00 17.52 50 ASN B O 1
ATOM 1680 N N . TYR B 1 52 ? 35.518 9.049 22.842 1.00 13.78 51 TYR B N 1
ATOM 1681 C CA . TYR B 1 52 ? 36.287 10.282 22.867 1.00 14.62 51 TYR B CA 1
ATOM 1682 C C . TYR B 1 52 ? 35.798 11.413 21.958 1.00 16.96 51 TYR B C 1
ATOM 1683 O O . TYR B 1 52 ? 36.152 12.582 22.185 1.00 19.16 51 TYR B O 1
ATOM 1692 N N . HIS B 1 53 ? 34.997 11.082 20.934 1.00 14.30 52 HIS B N 1
ATOM 1693 C CA . HIS B 1 53 ? 34.458 12.093 20.026 1.00 14.44 52 HIS B CA 1
ATOM 1694 C C . HIS B 1 53 ? 32.982 11.865 19.753 1.00 15.43 52 HIS B C 1
ATOM 1695 O O . HIS B 1 53 ? 32.477 12.250 18.685 1.00 16.37 52 HIS B O 1
ATOM 1702 N N . VAL B 1 54 ? 32.283 11.265 20.719 1.00 15.79 53 VAL B N 1
ATOM 1703 C CA . VAL B 1 54 ? 30.856 10.955 20.545 1.00 18.25 53 VAL B CA 1
ATOM 1704 C C . VAL B 1 54 ? 30.023 12.192 20.249 1.00 16.81 53 VAL B C 1
ATOM 1705 O O . VAL B 1 54 ? 30.204 13.252 20.875 1.00 17.39 53 VAL B O 1
ATOM 1709 N N . GLY B 1 55 ? 29.154 12.064 19.239 1.00 18.60 54 GLY B N 1
ATOM 1710 C CA . GLY B 1 55 ? 28.297 13.159 18.813 1.00 19.37 54 GLY B CA 1
ATOM 1711 C C . GLY B 1 55 ? 28.939 14.221 17.911 1.00 22.12 54 GLY B C 1
ATOM 1712 O O . GLY B 1 55 ? 28.237 15.111 17.427 1.00 20.54 54 GLY B O 1
ATOM 1713 N N . GLU B 1 56 ? 30.250 14.130 17.656 1.00 14.83 55 GLU B N 1
ATOM 1714 C CA . GLU B 1 56 ? 30.932 15.133 16.843 1.00 15.45 55 GLU B CA 1
ATOM 1715 C C . GLU B 1 56 ? 30.986 14.800 15.364 1.00 15.25 55 GLU B C 1
ATOM 1716 O O . GLU B 1 56 ? 31.106 13.635 14.991 1.00 14.74 55 GLU B O 1
ATOM 1722 N N . SER B 1 57 ? 30.913 15.831 14.524 1.00 14.51 56 SER B N 1
ATOM 1723 C CA . SER B 1 57 ? 31.048 15.599 13.092 1.00 15.61 56 SER B CA 1
ATOM 1724 C C . SER B 1 57 ? 32.545 15.264 12.924 1.00 13.91 56 SER B C 1
ATOM 1725 O O . SER B 1 57 ? 33.356 15.523 13.827 1.00 13.44 56 SER B O 1
ATOM 1728 N N . PRO B 1 58 ? 32.928 14.682 11.782 1.00 15.22 57 PRO B N 1
ATOM 1729 C CA . PRO B 1 58 ? 34.340 14.322 11.583 1.00 14.86 57 PRO B CA 1
ATOM 1730 C C . PRO B 1 58 ? 35.372 15.447 11.548 1.00 15.22 57 PRO B C 1
ATOM 1731 O O . PRO B 1 58 ? 35.046 16.622 11.303 1.00 13.83 57 PRO B O 1
ATOM 1735 N N . ASP B 1 59 ? 36.625 15.068 11.807 1.00 12.78 58 ASP B N 1
ATOM 1736 C CA . ASP B 1 59 ? 37.739 16.003 11.785 1.00 13.70 58 ASP B CA 1
ATOM 1737 C C . ASP B 1 59 ? 37.622 16.862 10.510 1.00 13.60 58 ASP B C 1
ATOM 1738 O O . ASP B 1 59 ? 37.360 16.335 9.424 1.00 14.02 58 ASP B O 1
ATOM 1743 N N . HIS B 1 60 ? 37.793 18.172 10.638 1.00 12.84 59 HIS B N 1
ATOM 1744 C CA . HIS B 1 60 ? 37.655 19.058 9.476 1.00 13.39 59 HIS B CA 1
ATOM 1745 C C . HIS B 1 60 ? 38.579 18.647 8.329 1.00 12.77 59 HIS B C 1
ATOM 1746 O O . HIS B 1 60 ? 38.269 18.877 7.146 1.00 13.19 59 HIS B O 1
ATOM 1753 N N . ARG B 1 61 ? 39.723 18.050 8.666 1.00 12.17 60 ARG B N 1
ATOM 1754 C CA . ARG B 1 61 ? 40.684 17.617 7.647 1.00 13.54 60 ARG B CA 1
ATOM 1755 C C . ARG B 1 61 ? 40.133 16.414 6.860 1.00 14.97 60 ARG B C 1
ATOM 1756 O O . ARG B 1 61 ? 40.361 16.299 5.649 1.00 12.45 60 ARG B O 1
ATOM 1764 N N . THR B 1 62 ? 39.381 15.547 7.533 1.00 12.97 61 THR B N 1
ATOM 1765 C CA . THR B 1 62 ? 38.754 14.398 6.876 1.00 15.00 61 THR B CA 1
ATOM 1766 C C . THR B 1 62 ? 37.650 14.955 5.960 1.00 17.69 61 THR B C 1
ATOM 1767 O O . THR B 1 62 ? 37.511 14.541 4.802 1.00 17.42 61 THR B O 1
ATOM 1771 N N . VAL B 1 63 ? 36.870 15.899 6.475 1.00 16.75 62 VAL B N 1
ATOM 1772 C CA . VAL B 1 63 ? 35.828 16.509 5.658 1.00 15.67 62 VAL B CA 1
ATOM 1773 C C . VAL B 1 63 ? 36.454 17.200 4.433 1.00 15.56 62 VAL B C 1
ATOM 1774 O O . VAL B 1 63 ? 35.986 17.016 3.315 1.00 15.61 62 VAL B O 1
ATOM 1778 N N . SER B 1 64 ? 37.509 17.983 4.651 1.00 15.68 63 SER B N 1
ATOM 1779 C CA . SER B 1 64 ? 38.180 18.700 3.566 1.00 19.05 63 SER B CA 1
ATOM 1780 C C . SER B 1 64 ? 38.703 17.762 2.461 1.00 18.90 63 SER B C 1
ATOM 1781 O O . SER B 1 64 ? 38.514 18.033 1.261 1.00 16.20 63 SER B O 1
ATOM 1784 N N . ILE B 1 65 ? 39.323 16.648 2.861 1.00 13.62 64 ILE B N 1
ATOM 1785 C CA . ILE B 1 65 ? 39.866 15.705 1.899 1.00 14.22 64 ILE B CA 1
ATOM 1786 C C . ILE B 1 65 ? 38.728 15.053 1.130 1.00 15.75 64 ILE B C 1
ATOM 1787 O O . ILE B 1 65 ? 38.816 14.882 -0.083 1.00 17.40 64 ILE B O 1
ATOM 1792 N N . CYS B 1 66 ? 37.659 14.686 1.819 1.00 14.67 65 CYS B N 1
ATOM 1793 C CA . CYS B 1 66 ? 36.518 14.086 1.116 1.00 16.65 65 CYS B CA 1
ATOM 1794 C C . CYS B 1 66 ? 35.966 15.067 0.073 1.00 16.41 65 CYS B C 1
ATOM 1795 O O . CYS B 1 66 ? 35.773 14.694 -1.098 1.00 14.43 65 CYS B O 1
ATOM 1798 N N . LYS B 1 67 ? 35.722 16.296 0.516 1.00 17.89 66 LYS B N 1
ATOM 1799 C CA . LYS B 1 67 ? 35.210 17.360 -0.345 1.00 23.13 66 LYS B CA 1
ATOM 1800 C C . LYS B 1 67 ? 36.047 17.467 -1.608 1.00 23.14 66 LYS B C 1
ATOM 1801 O O . LYS B 1 67 ? 35.508 17.533 -2.721 1.00 20.82 66 LYS B O 1
ATOM 1807 N N . GLN B 1 68 ? 37.364 17.497 -1.422 1.00 21.21 67 GLN B N 1
ATOM 1808 C CA . GLN B 1 68 ? 38.310 17.606 -2.518 1.00 24.61 67 GLN B CA 1
ATOM 1809 C C . GLN B 1 68 ? 38.147 16.511 -3.550 1.00 23.93 67 GLN B C 1
ATOM 1810 O O . GLN B 1 68 ? 38.336 16.746 -4.737 1.00 22.44 67 GLN B O 1
ATOM 1816 N N . HIS B 1 69 ? 37.822 15.307 -3.100 1.00 21.48 68 HIS B N 1
ATOM 1817 C CA . HIS B 1 69 ? 37.653 14.188 -4.028 1.00 24.14 68 HIS B CA 1
ATOM 1818 C C . HIS B 1 69 ? 36.199 13.956 -4.422 1.00 18.38 68 HIS B C 1
ATOM 1819 O O . HIS B 1 69 ? 35.863 12.911 -4.970 1.00 22.53 68 HIS B O 1
ATOM 1826 N N . GLY B 1 70 ? 35.345 14.921 -4.113 1.00 19.51 69 GLY B N 1
ATOM 1827 C CA . GLY B 1 70 ? 33.937 14.798 -4.442 1.00 20.98 69 GLY B CA 1
ATOM 1828 C C . GLY B 1 70 ? 33.216 13.687 -3.708 1.00 24.27 69 GLY B C 1
ATOM 1829 O O . GLY B 1 70 ? 32.268 13.103 -4.254 1.00 20.96 69 GLY B O 1
ATOM 1830 N N . VAL B 1 71 ? 33.654 13.387 -2.479 1.00 18.18 70 VAL B N 1
ATOM 1831 C CA . VAL B 1 71 ? 33.036 12.319 -1.684 1.00 17.36 70 VAL B CA 1
ATOM 1832 C C . VAL B 1 71 ? 32.174 12.925 -0.587 1.00 17.13 70 VAL B C 1
ATOM 1833 O O . VAL B 1 71 ? 32.659 13.645 0.303 1.00 13.85 70 VAL B O 1
ATOM 1837 N N . LYS B 1 72 ? 30.884 12.637 -0.655 1.00 18.37 71 LYS B N 1
ATOM 1838 C CA . LYS B 1 72 ? 29.947 13.146 0.334 1.00 19.88 71 LYS B CA 1
ATOM 1839 C C . LYS B 1 72 ? 30.218 12.518 1.712 1.00 18.36 71 LYS B C 1
ATOM 1840 O O . LYS B 1 72 ? 30.512 11.329 1.806 1.00 18.82 71 LYS B O 1
ATOM 1846 N N . ILE B 1 73 ? 30.128 13.326 2.766 1.00 16.13 72 ILE B N 1
ATOM 1847 C CA . ILE B 1 73 ? 30.309 12.800 4.119 1.00 17.14 72 ILE B CA 1
ATOM 1848 C C . ILE B 1 73 ? 29.451 13.556 5.120 1.00 19.95 72 ILE B C 1
ATOM 1849 O O . ILE B 1 73 ? 29.432 14.795 5.140 1.00 18.67 72 ILE B O 1
ATOM 1854 N N . ASN B 1 74 ? 28.714 12.793 5.927 1.00 15.91 73 ASN B N 1
ATOM 1855 C CA . ASN B 1 74 ? 27.856 13.348 6.971 1.00 20.15 73 ASN B CA 1
ATOM 1856 C C . ASN B 1 74 ? 27.821 12.275 8.083 1.00 21.26 73 ASN B C 1
ATOM 1857 O O . ASN B 1 74 ? 27.406 11.135 7.841 1.00 19.19 73 ASN B O 1
ATOM 1862 N N . HIS B 1 75 ? 28.242 12.638 9.292 1.00 20.45 74 HIS B N 1
ATOM 1863 C CA . HIS B 1 75 ? 28.307 11.655 10.376 1.00 17.75 74 HIS B CA 1
ATOM 1864 C C . HIS B 1 75 ? 28.447 12.320 11.741 1.00 18.65 74 HIS B C 1
ATOM 1865 O O . HIS B 1 75 ? 28.916 13.453 11.836 1.00 18.05 74 HIS B O 1
ATOM 1872 N N . LYS B 1 76 ? 28.000 11.617 12.778 1.00 15.41 75 LYS B N 1
ATOM 1873 C CA . LYS B 1 76 ? 28.136 12.092 14.153 1.00 18.51 75 LYS B CA 1
ATOM 1874 C C . LYS B 1 76 ? 28.798 10.923 14.876 1.00 16.07 75 LYS B C 1
ATOM 1875 O O . LYS B 1 76 ? 28.338 9.764 14.785 1.00 13.39 75 LYS B O 1
ATOM 1881 N N . GLY B 1 77 ? 29.891 11.227 15.571 1.00 15.57 76 GLY B N 1
ATOM 1882 C CA . GLY B 1 77 ? 30.628 10.189 16.274 1.00 12.89 76 GLY B CA 1
ATOM 1883 C C . GLY B 1 77 ? 29.775 9.313 17.166 1.00 14.76 76 GLY B C 1
ATOM 1884 O O . GLY B 1 77 ? 28.915 9.812 17.900 1.00 14.32 76 GLY B O 1
ATOM 1885 N N . LYS B 1 78 ? 29.986 8.002 17.069 1.00 13.63 77 LYS B N 1
ATOM 1886 C CA . LYS B 1 78 ? 29.256 7.044 17.902 1.00 17.34 77 LYS B CA 1
ATOM 1887 C C . LYS B 1 78 ? 30.106 5.816 18.220 1.00 16.04 77 LYS B C 1
ATOM 1888 O O . LYS B 1 78 ? 30.990 5.407 17.435 1.00 13.13 77 LYS B O 1
ATOM 1894 N N . GLN B 1 79 ? 29.826 5.227 19.376 1.00 13.76 78 GLN B N 1
ATOM 1895 C CA . GLN B 1 79 ? 30.600 4.086 19.863 1.00 12.22 78 GLN B CA 1
ATOM 1896 C C . GLN B 1 79 ? 30.013 2.742 19.514 1.00 14.27 78 GLN B C 1
ATOM 1897 O O . GLN B 1 79 ? 28.799 2.552 19.548 1.00 16.53 78 GLN B O 1
ATOM 1903 N N . ILE B 1 80 ? 30.879 1.798 19.178 1.00 12.82 79 ILE B N 1
ATOM 1904 C CA . ILE B 1 80 ? 30.422 0.452 18.844 1.00 14.77 79 ILE B CA 1
ATOM 1905 C C . ILE B 1 80 ? 29.925 -0.206 20.153 1.00 14.61 79 ILE B C 1
ATOM 1906 O O . ILE B 1 80 ? 30.416 0.111 21.250 1.00 15.45 79 ILE B O 1
ATOM 1911 N N . LYS B 1 81 ? 28.922 -1.065 20.046 1.00 15.02 80 LYS B N 1
ATOM 1912 C CA . LYS B 1 81 ? 28.376 -1.763 21.223 1.00 18.94 80 LYS B CA 1
ATOM 1913 C C . LYS B 1 81 ? 28.362 -3.250 20.904 1.00 19.44 80 LYS B C 1
ATOM 1914 O O . LYS B 1 81 ? 28.432 -3.628 19.719 1.00 14.08 80 LYS B O 1
ATOM 1920 N N . THR B 1 82 ? 28.253 -4.100 21.935 1.00 15.09 81 THR B N 1
ATOM 1921 C CA . THR B 1 82 ? 28.252 -5.540 21.675 1.00 15.85 81 THR B CA 1
ATOM 1922 C C . THR B 1 82 ? 27.137 -5.967 20.728 1.00 13.49 81 THR B C 1
ATOM 1923 O O . THR B 1 82 ? 27.321 -6.853 19.899 1.00 14.92 81 THR B O 1
ATOM 1927 N N . LYS B 1 83 ? 25.984 -5.319 20.819 1.00 16.68 82 LYS B N 1
ATOM 1928 C CA . LYS B 1 83 ? 24.891 -5.711 19.940 1.00 19.11 82 LYS B CA 1
ATOM 1929 C C . LYS B 1 83 ? 25.159 -5.491 18.452 1.00 19.00 82 LYS B C 1
ATOM 1930 O O . LYS B 1 83 ? 24.555 -6.148 17.619 1.00 17.79 82 LYS B O 1
ATOM 1936 N N . HIS B 1 84 ? 26.094 -4.605 18.112 1.00 16.76 83 HIS B N 1
ATOM 1937 C CA . HIS B 1 84 ? 26.414 -4.375 16.706 1.00 15.56 83 HIS B CA 1
ATOM 1938 C C . HIS B 1 84 ? 27.025 -5.635 16.073 1.00 17.07 83 HIS B C 1
ATOM 1939 O O . HIS B 1 84 ? 26.967 -5.803 14.859 1.00 16.75 83 HIS B O 1
ATOM 1946 N N . PHE B 1 85 ? 27.614 -6.513 16.895 1.00 15.52 84 PHE B N 1
ATOM 1947 C CA . PHE B 1 85 ? 28.228 -7.747 16.412 1.00 12.58 84 PHE B CA 1
ATOM 1948 C C . PHE B 1 85 ? 27.187 -8.763 15.894 1.00 15.15 84 PHE B C 1
ATOM 1949 O O . PHE B 1 85 ? 27.531 -9.729 15.204 1.00 15.57 84 PHE B O 1
ATOM 1957 N N . ASP B 1 86 ? 25.921 -8.531 16.226 1.00 15.69 85 ASP B N 1
ATOM 1958 C CA . ASP B 1 86 ? 24.831 -9.386 15.738 1.00 16.56 85 ASP B CA 1
ATOM 1959 C C . ASP B 1 86 ? 24.229 -8.790 14.451 1.00 18.60 85 ASP B C 1
ATOM 1960 O O . ASP B 1 86 ? 23.588 -9.500 13.675 1.00 20.94 85 ASP B O 1
ATOM 1965 N N . GLU B 1 87 ? 24.441 -7.490 14.238 1.00 18.48 86 GLU B N 1
ATOM 1966 C CA . GLU B 1 87 ? 23.889 -6.781 13.069 1.00 21.68 86 GLU B CA 1
ATOM 1967 C C . GLU B 1 87 ? 24.757 -6.711 11.801 1.00 22.13 86 GLU B C 1
ATOM 1968 O O . GLU B 1 87 ? 24.253 -6.848 10.674 1.00 24.31 86 GLU B O 1
ATOM 1974 N N . TYR B 1 88 ? 26.057 -6.493 11.969 1.00 15.46 87 TYR B N 1
ATOM 1975 C CA . TYR B 1 88 ? 26.939 -6.371 10.803 1.00 16.81 87 TYR B CA 1
ATOM 1976 C C . TYR B 1 88 ? 27.623 -7.679 10.404 1.00 18.21 87 TYR B C 1
ATOM 1977 O O . TYR B 1 88 ? 28.017 -8.464 11.281 1.00 17.47 87 TYR B O 1
ATOM 1986 N N . ASP B 1 89 ? 27.745 -7.919 9.092 1.00 16.04 88 ASP B N 1
ATOM 1987 C CA . ASP B 1 89 ? 28.426 -9.119 8.585 1.00 15.77 88 ASP B CA 1
ATOM 1988 C C . ASP B 1 89 ? 29.945 -8.895 8.659 1.00 16.51 88 ASP B C 1
ATOM 1989 O O . ASP B 1 89 ? 30.713 -9.845 8.874 1.00 17.53 88 ASP B O 1
ATOM 1994 N N . TYR B 1 90 ? 30.367 -7.645 8.470 1.00 13.48 89 TYR B N 1
ATOM 1995 C CA . TYR B 1 90 ? 31.786 -7.289 8.551 1.00 13.94 89 TYR B CA 1
ATOM 1996 C C . TYR B 1 90 ? 31.975 -6.091 9.487 1.00 15.23 89 TYR B C 1
ATOM 1997 O O . TYR B 1 90 ? 31.263 -5.082 9.349 1.00 14.39 89 TYR B O 1
ATOM 2006 N N . ILE B 1 91 ? 32.919 -6.207 10.432 1.00 13.43 90 ILE B N 1
ATOM 2007 C CA . ILE B 1 91 ? 33.256 -5.112 11.352 1.00 13.92 90 ILE B CA 1
ATOM 2008 C C . ILE B 1 91 ? 34.758 -4.987 11.085 1.00 15.05 90 ILE B C 1
ATOM 2009 O O . ILE B 1 91 ? 35.576 -5.849 11.428 1.00 14.77 90 ILE B O 1
ATOM 2014 N N . ILE B 1 92 ? 35.086 -3.902 10.403 1.00 11.75 91 ILE B N 1
ATOM 2015 C CA . ILE B 1 92 ? 36.407 -3.663 9.864 1.00 10.89 91 ILE B CA 1
ATOM 2016 C C . ILE B 1 92 ? 37.222 -2.560 10.536 1.00 14.67 91 ILE B C 1
ATOM 2017 O O . ILE B 1 92 ? 36.828 -1.382 10.508 1.00 13.38 91 ILE B O 1
ATOM 2022 N N . GLY B 1 93 ? 38.376 -2.952 11.103 1.00 12.77 92 GLY B N 1
ATOM 2023 C CA . GLY B 1 93 ? 39.256 -2.012 11.782 1.00 11.80 92 GLY B CA 1
ATOM 2024 C C . GLY B 1 93 ? 40.299 -1.355 10.872 1.00 14.10 92 GLY B C 1
ATOM 2025 O O . GLY B 1 93 ? 40.608 -1.855 9.779 1.00 12.23 92 GLY B O 1
ATOM 2026 N N . MET B 1 94 ? 40.850 -0.233 11.337 1.00 12.05 93 MET B N 1
ATOM 2027 C CA . MET B 1 94 ? 41.839 0.522 10.573 1.00 11.42 93 MET B CA 1
ATOM 2028 C C . MET B 1 94 ? 43.274 0.074 10.909 1.00 11.80 93 MET B C 1
ATOM 2029 O O . MET B 1 94 ? 44.136 -0.030 10.009 1.00 11.61 93 MET B O 1
ATOM 2034 N N . ASP B 1 95 ? 43.531 -0.160 12.204 1.00 11.91 94 ASP B N 1
ATOM 2035 C CA . ASP B 1 95 ? 44.861 -0.587 12.671 1.00 9.70 94 ASP B CA 1
ATOM 2036 C C . ASP B 1 95 ? 44.741 -1.749 13.683 1.00 11.69 94 ASP B C 1
ATOM 2037 O O . ASP B 1 95 ? 43.626 -2.131 14.075 1.00 9.96 94 ASP B O 1
ATOM 2042 N N . GLU B 1 96 ? 45.877 -2.308 14.111 1.00 11.57 95 GLU B N 1
ATOM 2043 C CA . GLU B 1 96 ? 45.852 -3.466 15.004 1.00 12.43 95 GLU B CA 1
ATOM 2044 C C . GLU B 1 96 ? 45.264 -3.195 16.376 1.00 11.44 95 GLU B C 1
ATOM 2045 O O . GLU B 1 96 ? 44.604 -4.076 16.940 1.00 12.04 95 GLU B O 1
ATOM 2051 N N . SER B 1 97 ? 45.474 -1.996 16.925 1.00 13.57 96 SER B N 1
ATOM 2052 C CA . SER B 1 97 ? 44.880 -1.707 18.238 1.00 13.00 96 SER B CA 1
ATOM 2053 C C . SER B 1 97 ? 43.344 -1.758 18.130 1.00 13.22 96 SER B C 1
ATOM 2054 O O . SER B 1 97 ? 42.646 -2.177 19.079 1.00 9.03 96 SER B O 1
ATOM 2057 N N . ASN B 1 98 ? 42.801 -1.345 16.976 1.00 11.18 97 ASN B N 1
ATOM 2058 C CA . ASN B 1 98 ? 41.344 -1.423 16.812 1.00 12.67 97 ASN B CA 1
ATOM 2059 C C . ASN B 1 98 ? 40.914 -2.905 16.868 1.00 10.71 97 ASN B C 1
ATOM 2060 O O . ASN B 1 98 ? 39.906 -3.237 17.493 1.00 12.60 97 ASN B O 1
ATOM 2065 N N . ILE B 1 99 ? 41.640 -3.766 16.162 1.00 10.92 98 ILE B N 1
ATOM 2066 C CA . ILE B 1 99 ? 41.345 -5.199 16.141 1.00 11.59 98 ILE B CA 1
ATOM 2067 C C . ILE B 1 99 ? 41.396 -5.773 17.559 1.00 11.65 98 ILE B C 1
ATOM 2068 O O . ILE B 1 99 ? 40.520 -6.557 17.942 1.00 10.62 98 ILE B O 1
ATOM 2073 N N . ASN B 1 100 ? 42.400 -5.371 18.340 1.00 10.57 99 ASN B N 1
ATOM 2074 C CA . ASN B 1 100 ? 42.518 -5.870 19.715 1.00 10.55 99 ASN B CA 1
ATOM 2075 C C . ASN B 1 100 ? 41.243 -5.576 20.500 1.00 12.24 99 ASN B C 1
ATOM 2076 O O . ASN B 1 100 ? 40.674 -6.444 21.183 1.00 11.65 99 ASN B O 1
ATOM 2081 N N . ASN B 1 101 ? 40.781 -4.342 20.401 1.00 11.16 100 ASN B N 1
ATOM 2082 C CA . ASN B 1 101 ? 39.593 -3.942 21.146 1.00 12.97 100 ASN B CA 1
ATOM 2083 C C . ASN B 1 101 ? 38.351 -4.668 20.624 1.00 13.95 100 ASN B C 1
ATOM 2084 O O . ASN B 1 101 ? 37.490 -5.072 21.407 1.00 13.86 100 ASN B O 1
ATOM 2089 N N . LEU B 1 102 ? 38.264 -4.825 19.309 1.00 13.11 101 LEU B N 1
ATOM 2090 C CA . LEU B 1 102 ? 37.092 -5.499 18.750 1.00 11.90 101 LEU B CA 1
ATOM 2091 C C . LEU B 1 102 ? 37.025 -6.959 19.189 1.00 13.46 101 LEU B C 1
ATOM 2092 O O . LEU B 1 102 ? 35.948 -7.445 19.502 1.00 12.90 101 LEU B O 1
ATOM 2097 N N . LYS B 1 103 ? 38.167 -7.652 19.222 1.00 12.61 102 LYS B N 1
ATOM 2098 C CA . LYS B 1 103 ? 38.182 -9.057 19.625 1.00 14.24 102 LYS B CA 1
ATOM 2099 C C . LYS B 1 103 ? 37.867 -9.187 21.117 1.00 15.19 102 LYS B C 1
ATOM 2100 O O . LYS B 1 103 ? 37.255 -10.176 21.560 1.00 16.22 102 LYS B O 1
ATOM 2106 N N . LYS B 1 104 ? 38.240 -8.169 21.884 1.00 15.07 103 LYS B N 1
ATOM 2107 C CA . LYS B 1 104 ? 37.970 -8.188 23.317 1.00 19.17 103 LYS B CA 1
ATOM 2108 C C . LYS B 1 104 ? 36.499 -7.974 23.623 1.00 18.25 103 LYS B C 1
ATOM 2109 O O . LYS B 1 104 ? 36.026 -8.381 24.677 1.00 19.22 103 LYS B O 1
ATOM 2115 N N . ILE B 1 105 ? 35.769 -7.306 22.738 1.00 15.87 104 ILE B N 1
ATOM 2116 C CA . ILE B 1 105 ? 34.357 -7.136 23.038 1.00 18.82 104 ILE B CA 1
ATOM 2117 C C . ILE B 1 105 ? 33.398 -8.037 22.256 1.00 17.03 104 ILE B C 1
ATOM 2118 O O . ILE B 1 105 ? 32.274 -8.218 22.698 1.00 17.13 104 ILE B O 1
ATOM 2123 N N . GLN B 1 106 ? 33.832 -8.631 21.135 1.00 14.09 105 GLN B N 1
ATOM 2124 C CA . GLN B 1 106 ? 32.930 -9.492 20.349 1.00 13.44 105 GLN B CA 1
ATOM 2125 C C . GLN B 1 106 ? 32.381 -10.673 21.141 1.00 15.54 105 GLN B C 1
ATOM 2126 O O . GLN B 1 106 ? 33.153 -11.462 21.699 1.00 15.58 105 GLN B O 1
ATOM 2132 N N . PRO B 1 107 ? 31.043 -10.788 21.250 1.00 17.67 106 PRO B N 1
ATOM 2133 C CA . PRO B 1 107 ? 30.464 -11.929 21.988 1.00 16.94 106 PRO B CA 1
ATOM 2134 C C . PRO B 1 107 ? 30.759 -13.219 21.209 1.00 17.65 106 PRO B C 1
ATOM 2135 O O . PRO B 1 107 ? 30.699 -13.243 19.982 1.00 14.46 106 PRO B O 1
ATOM 2139 N N . GLU B 1 108 ? 31.079 -14.303 21.900 1.00 18.51 107 GLU B N 1
ATOM 2140 C CA . GLU B 1 108 ? 31.354 -15.532 21.172 1.00 18.37 107 GLU B CA 1
ATOM 2141 C C . GLU B 1 108 ? 30.120 -15.946 20.383 1.00 15.64 107 GLU B C 1
ATOM 2142 O O . GLU B 1 108 ? 28.990 -15.787 20.840 1.00 15.94 107 GLU B O 1
ATOM 2148 N N . GLY B 1 109 ? 30.348 -16.469 19.194 1.00 16.37 108 GLY B N 1
ATOM 2149 C CA . GLY B 1 109 ? 29.238 -16.933 18.397 1.00 20.82 108 GLY B CA 1
ATOM 2150 C C . GLY B 1 109 ? 28.465 -15.864 17.649 1.00 21.13 108 GLY B C 1
ATOM 2151 O O . GLY B 1 109 ? 27.589 -16.225 16.868 1.00 19.63 108 GLY B O 1
ATOM 2152 N N . SER B 1 110 ? 28.779 -14.580 17.862 1.00 18.92 109 SER B N 1
ATOM 2153 C CA . SER B 1 110 ? 28.066 -13.502 17.150 1.00 17.92 109 SER B CA 1
ATOM 2154 C C . SER B 1 110 ? 28.458 -13.528 15.684 1.00 16.92 109 SER B C 1
ATOM 2155 O O . SER B 1 110 ? 29.566 -13.898 15.328 1.00 18.87 109 SER B O 1
ATOM 2158 N N . LYS B 1 111 ? 27.546 -13.104 14.825 1.00 20.30 110 LYS B N 1
ATOM 2159 C CA . LYS B 1 111 ? 27.773 -13.198 13.380 1.00 20.44 110 LYS B CA 1
ATOM 2160 C C . LYS B 1 111 ? 28.902 -12.403 12.717 1.00 18.30 110 LYS B C 1
ATOM 2161 O O . LYS B 1 111 ? 29.541 -12.890 11.779 1.00 17.23 110 LYS B O 1
ATOM 2167 N N . ALA B 1 112 ? 29.161 -11.202 13.214 1.00 15.18 111 ALA B N 1
ATOM 2168 C CA . ALA B 1 112 ? 30.155 -10.342 12.598 1.00 18.28 111 ALA B CA 1
ATOM 2169 C C . ALA B 1 112 ? 31.547 -10.934 12.384 1.00 18.13 111 ALA B C 1
ATOM 2170 O O . ALA B 1 112 ? 32.087 -11.664 13.234 1.00 17.36 111 ALA B O 1
ATOM 2172 N N . LYS B 1 113 ? 32.110 -10.648 11.218 1.00 15.72 112 LYS B N 1
ATOM 2173 C CA . LYS B 1 113 ? 33.478 -11.080 10.944 1.00 18.50 112 LYS B CA 1
ATOM 2174 C C . LYS B 1 113 ? 34.389 -9.865 11.179 1.00 16.57 112 LYS B C 1
ATOM 2175 O O . LYS B 1 113 ? 34.316 -8.860 10.456 1.00 19.04 112 LYS B O 1
ATOM 2181 N N . VAL B 1 114 ? 35.231 -9.946 12.209 1.00 17.50 113 VAL B N 1
ATOM 2182 C CA . VAL B 1 114 ? 36.166 -8.855 12.516 1.00 15.44 113 VAL B CA 1
ATOM 2183 C C . VAL B 1 114 ? 37.373 -8.987 11.593 1.00 15.82 113 VAL B C 1
ATOM 2184 O O . VAL B 1 114 ? 38.025 -10.038 11.547 1.00 14.65 113 VAL B O 1
ATOM 2188 N N . CYS B 1 115 ? 37.662 -7.907 10.869 1.00 13.85 114 CYS B N 1
ATOM 2189 C CA . CYS B 1 115 ? 38.745 -7.856 9.892 1.00 15.69 114 CYS B CA 1
ATOM 2190 C C . CYS B 1 115 ? 39.459 -6.525 9.975 1.00 14.68 114 CYS B C 1
ATOM 2191 O O . CYS B 1 115 ? 38.926 -5.553 10.518 1.00 15.43 114 CYS B O 1
ATOM 2194 N N . LEU B 1 116 ? 40.669 -6.498 9.428 1.00 14.99 115 LEU B N 1
ATOM 2195 C CA . LEU B 1 116 ? 41.475 -5.277 9.329 1.00 14.21 115 LEU B CA 1
ATOM 2196 C C . LEU B 1 116 ? 41.179 -4.868 7.881 1.00 13.78 115 LEU B C 1
ATOM 2197 O O . LEU B 1 116 ? 41.153 -5.743 7.010 1.00 16.47 115 LEU B O 1
ATOM 2202 N N . PHE B 1 117 ? 40.967 -3.579 7.601 1.00 12.42 116 PHE B N 1
ATOM 2203 C CA . PHE B 1 117 ? 40.653 -3.161 6.212 1.00 12.36 116 PHE B CA 1
ATOM 2204 C C . PHE B 1 117 ? 41.805 -3.563 5.275 1.00 15.70 116 PHE B C 1
ATOM 2205 O O . PHE B 1 117 ? 41.571 -4.048 4.167 1.00 16.13 116 PHE B O 1
ATOM 2213 N N . GLY B 1 118 ? 43.039 -3.385 5.742 1.00 14.46 117 GLY B N 1
ATOM 2214 C CA . GLY B 1 118 ? 44.217 -3.758 4.968 1.00 16.70 117 GLY B CA 1
ATOM 2215 C C . GLY B 1 118 ? 44.281 -5.254 4.641 1.00 16.52 117 GLY B C 1
ATOM 2216 O O . GLY B 1 118 ? 45.180 -5.694 3.910 1.00 16.49 117 GLY B O 1
ATOM 2217 N N . ASP B 1 119 ? 43.355 -6.051 5.188 1.00 16.35 118 ASP B N 1
ATOM 2218 C CA . ASP B 1 119 ? 43.323 -7.481 4.869 1.00 15.93 118 ASP B CA 1
ATOM 2219 C C . ASP B 1 119 ? 43.064 -7.616 3.367 1.00 18.26 118 ASP B C 1
ATOM 2220 O O . ASP B 1 119 ? 43.383 -8.642 2.776 1.00 20.38 118 ASP B O 1
ATOM 2225 N N . TRP B 1 120 ? 42.470 -6.587 2.758 1.00 16.94 119 TRP B N 1
ATOM 2226 C CA . TRP B 1 120 ? 42.188 -6.620 1.325 1.00 18.51 119 TRP B CA 1
ATOM 2227 C C . TRP B 1 120 ? 43.309 -6.013 0.467 1.00 20.14 119 TRP B C 1
ATOM 2228 O O . TRP B 1 120 ? 43.117 -5.775 -0.746 1.00 18.88 119 TRP B O 1
ATOM 2239 N N . ASN B 1 121 ? 44.461 -5.740 1.095 1.00 17.10 120 ASN B N 1
ATOM 2240 C CA . ASN B 1 121 ? 45.606 -5.189 0.384 1.00 19.64 120 ASN B CA 1
ATOM 2241 C C . ASN B 1 121 ? 46.144 -6.279 -0.577 1.00 22.36 120 ASN B C 1
ATOM 2242 O O . ASN B 1 121 ? 46.064 -7.467 -0.273 1.00 19.22 120 ASN B O 1
ATOM 2247 N N . THR B 1 122 ? 46.662 -5.851 -1.729 1.00 23.30 121 THR B N 1
ATOM 2248 C CA . THR B 1 122 ? 47.237 -6.761 -2.730 1.00 28.03 121 THR B CA 1
ATOM 2249 C C . THR B 1 122 ? 48.712 -6.956 -2.381 1.00 30.77 121 THR B C 1
ATOM 2250 O O . THR B 1 122 ? 49.337 -7.946 -2.774 1.00 31.39 121 THR B O 1
ATOM 2254 N N . ASN B 1 123 ? 49.248 -5.989 -1.635 1.00 33.25 122 ASN B N 1
ATOM 2255 C CA . ASN B 1 123 ? 50.651 -5.982 -1.209 1.00 36.95 122 ASN B CA 1
ATOM 2256 C C . ASN B 1 123 ? 51.576 -5.834 -2.415 1.00 37.93 122 ASN B C 1
ATOM 2257 O O . ASN B 1 123 ? 52.707 -6.327 -2.422 1.00 38.47 122 ASN B O 1
ATOM 2262 N N . ASP B 1 124 ? 51.086 -5.146 -3.437 1.00 35.84 123 ASP B N 1
ATOM 2263 C CA . ASP B 1 124 ? 51.885 -4.932 -4.624 1.00 34.68 123 ASP B CA 1
ATOM 2264 C C . ASP B 1 124 ? 52.638 -3.616 -4.487 1.00 35.70 123 ASP B C 1
ATOM 2265 O O . ASP B 1 124 ? 53.140 -3.065 -5.466 1.00 37.48 123 ASP B O 1
ATOM 2270 N N . GLY B 1 125 ? 52.699 -3.105 -3.257 1.00 33.02 124 GLY B N 1
ATOM 2271 C CA . GLY B 1 125 ? 53.404 -1.859 -3.007 1.00 31.58 124 GLY B CA 1
ATOM 2272 C C . GLY B 1 125 ? 52.665 -0.547 -3.250 1.00 29.50 124 GLY B C 1
ATOM 2273 O O . GLY B 1 125 ? 53.209 0.524 -2.986 1.00 28.85 124 GLY B O 1
ATOM 2274 N N . THR B 1 126 ? 51.440 -0.602 -3.760 1.00 26.44 125 THR B N 1
ATOM 2275 C CA . THR B 1 126 ? 50.702 0.637 -4.007 1.00 24.88 125 THR B CA 1
ATOM 2276 C C . THR B 1 126 ? 50.433 1.387 -2.695 1.00 22.57 125 THR B C 1
ATOM 2277 O O . THR B 1 126 ? 50.685 2.584 -2.612 1.00 21.07 125 THR B O 1
ATOM 2281 N N . VAL B 1 127 ? 49.912 0.686 -1.683 1.00 20.41 126 VAL B N 1
ATOM 2282 C CA . VAL B 1 127 ? 49.683 1.308 -0.370 1.00 19.35 126 VAL B CA 1
ATOM 2283 C C . VAL B 1 127 ? 50.049 0.328 0.762 1.00 19.78 126 VAL B C 1
ATOM 2284 O O . VAL B 1 127 ? 50.118 -0.890 0.551 1.00 18.63 126 VAL B O 1
ATOM 2288 N N . GLN B 1 128 ? 50.313 0.879 1.954 1.00 21.43 127 GLN B N 1
ATOM 2289 C CA . GLN B 1 128 ? 50.626 0.085 3.145 1.00 20.03 127 GLN B CA 1
ATOM 2290 C C . GLN B 1 128 ? 49.329 -0.478 3.729 1.00 17.08 127 GLN B C 1
ATOM 2291 O O . GLN B 1 128 ? 48.261 0.074 3.537 1.00 16.31 127 GLN B O 1
ATOM 2297 N N . THR B 1 129 ? 49.453 -1.566 4.469 1.00 15.29 128 THR B N 1
ATOM 2298 C CA . THR B 1 129 ? 48.319 -2.271 5.026 1.00 17.05 128 THR B CA 1
ATOM 2299 C C . THR B 1 129 ? 47.610 -1.545 6.164 1.00 16.91 128 THR B C 1
ATOM 2300 O O . THR B 1 129 ? 46.391 -1.487 6.181 1.00 16.44 128 THR B O 1
ATOM 2304 N N . ILE B 1 130 ? 48.378 -0.977 7.093 1.00 16.43 129 ILE B N 1
ATOM 2305 C CA . ILE B 1 130 ? 47.802 -0.274 8.247 1.00 16.68 129 ILE B CA 1
ATOM 2306 C C . ILE B 1 130 ? 47.409 1.167 7.935 1.00 15.70 129 ILE B C 1
ATOM 2307 O O . ILE B 1 130 ? 48.196 1.951 7.364 1.00 14.81 129 ILE B O 1
ATOM 2312 N N . ILE B 1 131 ? 46.179 1.517 8.304 1.00 12.81 130 ILE B N 1
ATOM 2313 C CA . ILE B 1 131 ? 45.679 2.884 8.089 1.00 11.52 130 ILE B CA 1
ATOM 2314 C C . ILE B 1 131 ? 45.921 3.579 9.444 1.00 12.96 130 ILE B C 1
ATOM 2315 O O . ILE B 1 131 ? 45.159 3.384 10.406 1.00 11.57 130 ILE B O 1
ATOM 2320 N N . GLU B 1 132 ? 47.019 4.337 9.515 1.00 13.36 131 GLU B N 1
ATOM 2321 C CA . GLU B 1 132 ? 47.446 5.018 10.736 1.00 14.98 131 GLU B CA 1
ATOM 2322 C C . GLU B 1 132 ? 46.639 6.262 11.079 1.00 13.04 131 GLU B C 1
ATOM 2323 O O . GLU B 1 132 ? 46.317 7.064 10.206 1.00 11.89 131 GLU B O 1
ATOM 2329 N N . ASP B 1 133 ? 46.354 6.425 12.368 1.00 10.62 132 ASP B N 1
ATOM 2330 C CA . ASP B 1 133 ? 45.617 7.592 12.871 1.00 12.25 132 ASP B CA 1
ATOM 2331 C C . ASP B 1 133 ? 46.359 8.888 12.430 1.00 10.86 132 ASP B C 1
ATOM 2332 O O . ASP B 1 133 ? 47.520 9.131 12.804 1.00 10.48 132 ASP B O 1
ATOM 2337 N N . PRO B 1 134 ? 45.695 9.733 11.632 1.00 11.12 133 PRO B N 1
ATOM 2338 C CA . PRO B 1 134 ? 46.302 10.969 11.148 1.00 12.84 133 PRO B CA 1
ATOM 2339 C C . PRO B 1 134 ? 46.121 12.186 12.050 1.00 11.56 133 PRO B C 1
ATOM 2340 O O . PRO B 1 134 ? 46.686 13.249 11.749 1.00 12.03 133 PRO B O 1
ATOM 2344 N N . TRP B 1 135 ? 45.382 12.022 13.151 1.00 9.89 134 TRP B N 1
ATOM 2345 C CA . TRP B 1 135 ? 45.044 13.159 14.003 1.00 10.96 134 TRP B CA 1
ATOM 2346 C C . TRP B 1 135 ? 46.165 14.092 14.427 1.00 11.29 134 TRP B C 1
ATOM 2347 O O . TRP B 1 135 ? 46.013 15.312 14.353 1.00 12.72 134 TRP B O 1
ATOM 2358 N N . TYR B 1 136 ? 47.280 13.522 14.869 1.00 12.10 135 TYR B N 1
ATOM 2359 C CA . TYR B 1 136 ? 48.434 14.304 15.299 1.00 17.22 135 TYR B CA 1
ATOM 2360 C C . TYR B 1 136 ? 49.244 14.833 14.117 1.00 17.54 135 TYR B C 1
ATOM 2361 O O . TYR B 1 136 ? 50.124 15.682 14.305 1.00 19.85 135 TYR B O 1
ATOM 2370 N N . GLY B 1 137 ? 48.964 14.308 12.923 1.00 13.69 136 GLY B N 1
ATOM 2371 C CA . GLY B 1 137 ? 49.704 14.694 11.734 1.00 17.88 136 GLY B CA 1
ATOM 2372 C C . GLY B 1 137 ? 49.165 15.896 10.970 1.00 16.04 136 GLY B C 1
ATOM 2373 O O . GLY B 1 137 ? 48.650 16.853 11.553 1.00 15.08 136 GLY B O 1
ATOM 2374 N N . ASP B 1 138 ? 49.298 15.862 9.652 1.00 17.22 137 ASP B N 1
ATOM 2375 C CA . ASP B 1 138 ? 48.792 16.973 8.861 1.00 19.72 137 ASP B CA 1
ATOM 2376 C C . ASP B 1 138 ? 47.931 16.452 7.708 1.00 19.41 137 ASP B C 1
ATOM 2377 O O . ASP B 1 138 ? 47.715 15.245 7.577 1.00 15.13 137 ASP B O 1
ATOM 2382 N N . ILE B 1 139 ? 47.470 17.370 6.860 1.00 18.91 138 ILE B N 1
ATOM 2383 C CA . ILE B 1 139 ? 46.604 17.016 5.743 1.00 19.78 138 ILE B CA 1
ATOM 2384 C C . ILE B 1 139 ? 47.107 15.876 4.862 1.00 16.68 138 ILE B C 1
ATOM 2385 O O . ILE B 1 139 ? 46.301 15.112 4.334 1.00 17.76 138 ILE B O 1
ATOM 2390 N N . GLN B 1 140 ? 48.419 15.751 4.708 1.00 15.90 139 GLN B N 1
ATOM 2391 C CA . GLN B 1 140 ? 48.988 14.704 3.868 1.00 18.72 139 GLN B CA 1
ATOM 2392 C C . GLN B 1 140 ? 48.747 13.314 4.444 1.00 18.46 139 GLN B C 1
ATOM 2393 O O . GLN B 1 140 ? 48.683 12.316 3.721 1.00 14.64 139 GLN B O 1
ATOM 2399 N N . ASP B 1 141 ? 48.637 13.241 5.768 1.00 15.68 140 ASP B N 1
ATOM 2400 C CA . ASP B 1 141 ? 48.382 11.950 6.376 1.00 13.44 140 ASP B CA 1
ATOM 2401 C C . ASP B 1 141 ? 46.925 11.585 6.087 1.00 11.90 140 ASP B C 1
ATOM 2402 O O . ASP B 1 141 ? 46.602 10.412 5.917 1.00 14.93 140 ASP B O 1
ATOM 2407 N N . PHE B 1 142 ? 46.053 12.584 6.023 1.00 12.45 141 PHE B N 1
ATOM 2408 C CA . PHE B 1 142 ? 44.633 12.329 5.743 1.00 12.41 141 PHE B CA 1
ATOM 2409 C C . PHE B 1 142 ? 44.483 11.948 4.252 1.00 15.26 141 PHE B C 1
ATOM 2410 O O . PHE B 1 142 ? 43.681 11.098 3.886 1.00 14.31 141 PHE B O 1
ATOM 2418 N N . GLU B 1 143 ? 45.247 12.603 3.386 1.00 17.41 142 GLU B N 1
ATOM 2419 C CA . GLU B 1 143 ? 45.158 12.275 1.971 1.00 15.99 142 GLU B CA 1
ATOM 2420 C C . GLU B 1 143 ? 45.625 10.836 1.776 1.00 14.77 142 GLU B C 1
ATOM 2421 O O . GLU B 1 143 ? 45.042 10.086 0.994 1.00 15.64 142 GLU B O 1
ATOM 2427 N N . TYR B 1 144 ? 46.685 10.429 2.479 1.00 14.90 143 TYR B N 1
ATOM 2428 C CA . TYR B 1 144 ? 47.159 9.055 2.331 1.00 14.37 143 TYR B CA 1
ATOM 2429 C C . TYR B 1 144 ? 46.101 8.049 2.832 1.00 13.45 143 TYR B C 1
ATOM 2430 O O . TYR B 1 144 ? 45.923 6.988 2.243 1.00 14.50 143 TYR B O 1
ATOM 2439 N N . ASN B 1 145 ? 45.385 8.390 3.906 1.00 12.01 144 ASN B N 1
ATOM 2440 C CA . ASN B 1 145 ? 44.326 7.511 4.400 1.00 11.88 144 ASN B CA 1
ATOM 2441 C C . ASN B 1 145 ? 43.280 7.392 3.275 1.00 12.33 144 ASN B C 1
ATOM 2442 O O . ASN B 1 145 ? 42.765 6.307 3.013 1.00 11.91 144 ASN B O 1
ATOM 2447 N N . PHE B 1 146 ? 42.972 8.519 2.637 1.00 13.05 145 PHE B N 1
ATOM 2448 C CA . PHE B 1 146 ? 41.998 8.534 1.531 1.00 13.87 145 PHE B CA 1
ATOM 2449 C C . PHE B 1 146 ? 42.410 7.538 0.457 1.00 13.21 145 PHE B C 1
ATOM 2450 O O . PHE B 1 146 ? 41.615 6.739 0.019 1.00 12.63 145 PHE B O 1
ATOM 2458 N N . LYS B 1 147 ? 43.677 7.592 0.057 1.00 14.82 146 LYS B N 1
ATOM 2459 C CA . LYS B 1 147 ? 44.222 6.705 -0.962 1.00 15.95 146 LYS B CA 1
ATOM 2460 C C . LYS B 1 147 ? 44.097 5.221 -0.534 1.00 15.40 146 LYS B C 1
ATOM 2461 O O . LYS B 1 147 ? 43.635 4.368 -1.312 1.00 13.53 146 LYS B O 1
ATOM 2467 N N . GLN B 1 148 ? 44.491 4.928 0.713 1.00 13.77 147 GLN B N 1
ATOM 2468 C CA . GLN B 1 148 ? 44.414 3.573 1.256 1.00 13.14 147 GLN B CA 1
ATOM 2469 C C . GLN B 1 148 ? 42.971 3.060 1.297 1.00 15.09 147 GLN B C 1
ATOM 2470 O O . GLN B 1 148 ? 42.672 1.940 0.852 1.00 15.97 147 GLN B O 1
ATOM 2476 N N . ILE B 1 149 ? 42.084 3.874 1.869 1.00 13.32 148 ILE B N 1
ATOM 2477 C CA . ILE B 1 149 ? 40.686 3.495 2.009 1.00 13.27 148 ILE B CA 1
ATOM 2478 C C . ILE B 1 149 ? 40.026 3.259 0.644 1.00 14.49 148 ILE B C 1
ATOM 2479 O O . ILE B 1 149 ? 39.283 2.310 0.478 1.00 14.63 148 ILE B O 1
ATOM 2484 N N . THR B 1 150 ? 40.295 4.135 -0.314 1.00 15.95 149 THR B N 1
ATOM 2485 C CA . THR B 1 150 ? 39.733 3.972 -1.659 1.00 15.78 149 THR B CA 1
ATOM 2486 C C . THR B 1 150 ? 40.236 2.645 -2.279 1.00 16.46 149 THR B C 1
ATOM 2487 O O . THR B 1 150 ? 39.455 1.887 -2.855 1.00 15.50 149 THR B O 1
ATOM 2491 N N . TYR B 1 151 ? 41.536 2.367 -2.124 1.00 17.27 150 TYR B N 1
ATOM 2492 C CA . TYR B 1 151 ? 42.163 1.139 -2.650 1.00 16.17 150 TYR B CA 1
ATOM 2493 C C . TYR B 1 151 ? 41.536 -0.125 -2.053 1.00 16.84 150 TYR B C 1
ATOM 2494 O O . TYR B 1 151 ? 41.130 -1.019 -2.805 1.00 15.26 150 TYR B O 1
ATOM 2503 N N . PHE B 1 152 ? 41.463 -0.213 -0.716 1.00 13.96 151 PHE B N 1
ATOM 2504 C CA . PHE B 1 152 ? 40.861 -1.383 -0.074 1.00 12.80 151 PHE B CA 1
ATOM 2505 C C . PHE B 1 152 ? 39.355 -1.463 -0.353 1.00 12.65 151 PHE B C 1
ATOM 2506 O O . PHE B 1 152 ? 38.808 -2.559 -0.441 1.00 13.09 151 PHE B O 1
ATOM 2514 N N . SER B 1 153 ? 38.686 -0.312 -0.501 1.00 12.42 152 SER B N 1
ATOM 2515 C CA . SER B 1 153 ? 37.240 -0.304 -0.786 1.00 14.82 152 SER B CA 1
ATOM 2516 C C . SER B 1 153 ? 37.005 -1.022 -2.141 1.00 15.43 152 SER B C 1
ATOM 2517 O O . SER B 1 153 ? 36.166 -1.908 -2.250 1.00 15.31 152 SER B O 1
ATOM 2520 N N . LYS B 1 154 ? 37.781 -0.654 -3.155 1.00 15.70 153 LYS B N 1
ATOM 2521 C CA . LYS B 1 154 ? 37.648 -1.283 -4.473 1.00 16.36 153 LYS B CA 1
ATOM 2522 C C . LYS B 1 154 ? 38.001 -2.785 -4.412 1.00 16.72 153 LYS B C 1
ATOM 2523 O O . LYS B 1 154 ? 37.334 -3.607 -5.042 1.00 16.90 153 LYS B O 1
ATOM 2529 N N . GLN B 1 155 ? 39.033 -3.149 -3.646 1.00 17.29 154 GLN B N 1
ATOM 2530 C CA . GLN B 1 155 ? 39.425 -4.560 -3.494 1.00 16.72 154 GLN B CA 1
ATOM 2531 C C . GLN B 1 155 ? 38.313 -5.352 -2.800 1.00 17.83 154 GLN B C 1
ATOM 2532 O O . GLN B 1 155 ? 37.971 -6.476 -3.198 1.00 19.62 154 GLN B O 1
ATOM 2538 N N . PHE B 1 156 ? 37.744 -4.774 -1.743 1.00 17.66 155 PHE B N 1
ATOM 2539 C CA . PHE B 1 156 ? 36.662 -5.436 -1.015 1.00 16.65 155 PHE B CA 1
ATOM 2540 C C . PHE B 1 156 ? 35.477 -5.749 -1.937 1.00 20.40 155 PHE B C 1
ATOM 2541 O O . PHE B 1 156 ? 34.952 -6.869 -1.952 1.00 17.32 155 PHE B O 1
ATOM 2549 N N . LEU B 1 157 ? 35.047 -4.748 -2.699 1.00 18.09 156 LEU B N 1
ATOM 2550 C CA . LEU B 1 157 ? 33.903 -4.938 -3.591 1.00 19.68 156 LEU B CA 1
ATOM 2551 C C . LEU B 1 157 ? 34.171 -6.015 -4.641 1.00 20.50 156 LEU B C 1
ATOM 2552 O O . LEU B 1 157 ? 33.298 -6.827 -4.948 1.00 22.84 156 LEU B O 1
ATOM 2557 N N . LYS B 1 158 ? 35.388 -6.056 -5.160 1.00 19.43 157 LYS B N 1
ATOM 2558 C CA . LYS B 1 158 ? 35.689 -7.063 -6.157 1.00 25.00 157 LYS B CA 1
ATOM 2559 C C . LYS B 1 158 ? 35.842 -8.455 -5.548 1.00 24.83 157 LYS B C 1
ATOM 2560 O O . LYS B 1 158 ? 35.485 -9.441 -6.174 1.00 24.19 157 LYS B O 1
ATOM 2566 N N . LYS B 1 159 ? 36.312 -8.541 -4.306 1.00 22.69 158 LYS B N 1
ATOM 2567 C CA . LYS B 1 159 ? 36.531 -9.830 -3.659 1.00 20.98 158 LYS B CA 1
ATOM 2568 C C . LYS B 1 159 ? 35.385 -10.458 -2.871 1.00 21.64 158 LYS B C 1
ATOM 2569 O O . LYS B 1 159 ? 35.240 -11.690 -2.846 1.00 23.31 158 LYS B O 1
ATOM 2575 N N . GLU B 1 160 ? 34.583 -9.621 -2.221 1.00 20.26 159 GLU B N 1
ATOM 2576 C CA . GLU B 1 160 ? 33.497 -10.079 -1.355 1.00 21.29 159 GLU B CA 1
ATOM 2577 C C . GLU B 1 160 ? 32.111 -10.251 -1.965 1.00 23.24 159 GLU B C 1
ATOM 2578 O O . GLU B 1 160 ? 31.265 -10.951 -1.390 1.00 23.94 159 GLU B O 1
ATOM 2584 N N . LEU B 1 161 ? 31.880 -9.601 -3.100 1.00 25.52 160 LEU B N 1
ATOM 2585 C CA . LEU B 1 161 ? 30.577 -9.627 -3.748 1.00 28.43 160 LEU B CA 1
ATOM 2586 C C . LEU B 1 161 ? 30.463 -10.680 -4.844 1.00 35.19 160 LEU B C 1
ATOM 2587 O O . LEU B 1 161 ? 29.308 -11.007 -5.209 1.00 37.51 160 LEU B O 1
#